Protein AF-A0A252AXH7-F1 (afdb_monomer_lite)

Radius of gyration: 21.57 Å; chains: 1; bounding box: 54×28×66 Å

Organism: NCBI:txid146474

pLDDT: mean 97.83, std 3.84, range [59.62, 98.94]

Sequence (255 aa):
SGTGGLSVNGGTETLSGANTYTGVTTVAQGAGLNLPGSIADDLTTAGTTSITGGSVGGSTSNSGTLTASNAILHDLSNTAGTATLTDTTADTLVNAANATLNVVRGQIAGTTTNNGTFTAQNATLHDLSNTAGTATLTNTTAGALTNADGVTLSLSGGSATSATNAGTMSLSGGNSVSGDVTNTAGQVTLDGATVGGTLAAQGGSFTVGSNAATAGSLSGSADGALDGTLSLSKAADTYSGILSGTGGLSVNGGT

Secondary structure (DSSP, 8-state):
--S--EEE-SSEEE--SEE---SPEEE-TT-EEEESSEESS-EEESSEEEEES-EESS-EEESSEEEEES-B-S-EEE-SEEEEEES-EES-EEE-TTEEEEEES-EEEEEEEESSEEEEES-EEEEEEE-SSEEEEEEEE-SEEEE-TT-EEEEEEEEESEEEESSEEEEETT-EESS-EEESSSEEEEES-EESSEEEE-SSEEEE-TT-EEESEEEESS-EEESSEEEESSB-S-B-S-EESSSEEEE-SB-

Foldseek 3Di:
DEQDEAEFQEEEDEDQEAAEHAHEYEADDHYEYEFCEEHQEEYEYQYAYEHAVYEYNYEYEYAHEAEYAVYEYEEYEDQHYEHAAHVYEYAEYEHAQHYEYEAEQYEYNYEYEDAHHYEYHCYEEAEYHDAHYEYEYEQYEYEEYEHDDQYYYEYAHHEYCEYEDAHEYEDHNQYEHCEEYAYCHYEYEYENYEANYEDHCAYHEYEYDQNEYEHCEYEHAHEYEYQAEYEHAAHAYDYNYHYYYDYYYHYNHYD

InterPro domains:
  IPR013425 Autotransporter-associated beta strand repeat [TIGR02601] (14-31)

Structure (mmCIF, N/CA/C/O backbone):
data_AF-A0A252AXH7-F1
#
_entry.id   AF-A0A252AXH7-F1
#
loop_
_atom_site.group_PDB
_atom_site.id
_atom_site.type_symbol
_atom_site.label_atom_id
_atom_site.label_alt_id
_atom_site.label_comp_id
_atom_site.label_asym_id
_atom_site.label_entity_id
_atom_site.label_seq_id
_atom_site.pdbx_PDB_ins_code
_atom_site.Cartn_x
_atom_site.Cartn_y
_atom_site.Cartn_z
_atom_site.occupancy
_atom_site.B_iso_or_equiv
_atom_site.auth_seq_id
_atom_site.auth_comp_id
_atom_site.auth_asym_id
_atom_site.auth_atom_id
_atom_site.pdbx_PDB_model_num
ATOM 1 N N . SER A 1 1 ? -5.439 -9.273 37.688 1.00 59.62 1 SER A N 1
ATOM 2 C CA . SER A 1 1 ? -6.029 -9.597 36.379 1.00 59.62 1 SER A CA 1
ATOM 3 C C . SER A 1 1 ? -6.888 -10.842 36.521 1.00 59.62 1 SER A C 1
ATOM 5 O O . SER A 1 1 ? -6.641 -11.642 37.418 1.00 59.62 1 SER A O 1
ATOM 7 N N . GLY A 1 2 ? -7.925 -10.975 35.696 1.00 69.81 2 GLY A N 1
ATOM 8 C CA . GLY A 1 2 ? -8.733 -12.190 35.577 1.00 69.81 2 GLY A CA 1
ATOM 9 C C . GLY A 1 2 ? -8.762 -12.635 34.117 1.00 69.81 2 GLY A C 1
ATOM 10 O O . GLY A 1 2 ? -8.539 -11.816 33.228 1.00 69.81 2 GLY A O 1
ATOM 11 N N . THR A 1 3 ? -9.035 -13.915 33.875 1.00 80.44 3 THR A N 1
ATOM 12 C CA . THR A 1 3 ? -9.138 -14.501 32.526 1.00 80.44 3 THR A CA 1
ATOM 13 C C . THR A 1 3 ? -10.468 -14.195 31.828 1.00 80.44 3 THR A C 1
ATOM 15 O O . THR A 1 3 ? -10.689 -14.624 30.700 1.00 80.44 3 THR A O 1
ATOM 18 N N . GLY A 1 4 ? -11.383 -13.489 32.502 1.00 87.06 4 GLY A N 1
ATOM 19 C CA . GLY A 1 4 ? -12.674 -13.094 31.943 1.00 87.06 4 GLY A CA 1
ATOM 20 C C . GLY A 1 4 ? -12.531 -11.988 30.897 1.00 87.06 4 GLY A C 1
ATOM 21 O O . GLY A 1 4 ? -11.736 -11.069 31.078 1.00 87.06 4 GLY A O 1
ATOM 22 N N . GLY A 1 5 ? -13.310 -12.086 29.819 1.00 94.50 5 GLY A N 1
ATOM 23 C CA . GLY A 1 5 ? -13.413 -11.051 28.789 1.00 94.50 5 GLY A CA 1
ATOM 24 C C . GLY A 1 5 ? -14.504 -10.020 29.081 1.00 94.50 5 GLY A C 1
ATOM 25 O O . GLY A 1 5 ? -15.279 -10.158 30.032 1.00 94.50 5 GLY A O 1
ATOM 26 N N . LEU A 1 6 ? -14.586 -9.005 28.223 1.00 97.12 6 LEU A N 1
ATOM 27 C CA . LEU A 1 6 ? -15.631 -7.981 28.237 1.00 97.12 6 LEU A CA 1
ATOM 28 C C . LEU A 1 6 ? -16.502 -8.120 26.985 1.00 97.12 6 LEU A C 1
ATOM 30 O O . LEU A 1 6 ? -15.988 -8.243 25.879 1.00 97.12 6 LEU A O 1
ATOM 34 N N . SER A 1 7 ? -17.823 -8.054 27.146 1.00 98.00 7 SER A N 1
ATOM 35 C CA . SER A 1 7 ? -18.782 -8.074 26.037 1.00 98.00 7 SER A CA 1
ATOM 36 C C . SER A 1 7 ? -19.687 -6.846 26.108 1.00 98.00 7 SER A C 1
ATOM 38 O O . SER A 1 7 ? -20.426 -6.668 27.076 1.00 98.00 7 SER A O 1
ATOM 40 N N . VAL A 1 8 ? -19.630 -6.003 25.075 1.00 98.38 8 VAL A N 1
ATOM 41 C CA . VAL A 1 8 ? -20.489 -4.827 24.905 1.00 98.38 8 VAL A CA 1
ATOM 42 C C . VAL A 1 8 ? -21.581 -5.181 23.899 1.00 98.38 8 VAL A C 1
ATOM 44 O O . VAL A 1 8 ? -21.366 -5.156 22.688 1.00 98.38 8 VAL A O 1
ATOM 47 N N . ASN A 1 9 ? -22.754 -5.556 24.411 1.00 98.06 9 ASN A N 1
ATOM 48 C CA . ASN A 1 9 ? -23.883 -6.025 23.594 1.00 98.06 9 ASN A CA 1
ATOM 49 C C . ASN A 1 9 ? -24.848 -4.907 23.169 1.00 98.06 9 ASN A C 1
ATOM 51 O O . ASN A 1 9 ? -25.732 -5.133 22.349 1.00 98.06 9 ASN A O 1
ATOM 55 N N . GLY A 1 10 ? -24.693 -3.709 23.731 1.00 96.25 10 GLY A N 1
ATOM 56 C CA . GLY A 1 10 ? -25.488 -2.530 23.408 1.00 96.25 10 GLY A CA 1
ATOM 57 C C . GLY A 1 10 ? -24.977 -1.300 24.154 1.00 96.25 10 GLY A C 1
ATOM 58 O O . GLY A 1 10 ? -24.247 -1.426 25.136 1.00 96.25 10 GLY A O 1
ATOM 59 N N . GLY A 1 11 ? -25.362 -0.113 23.683 1.00 98.31 11 GLY A N 1
ATOM 60 C CA . GLY A 1 11 ? -24.825 1.150 24.198 1.00 98.31 11 GLY A CA 1
ATOM 61 C C . GLY A 1 11 ? -23.345 1.341 23.850 1.00 98.31 11 GLY A C 1
ATOM 62 O O . GLY A 1 11 ? -22.825 0.663 22.967 1.00 98.31 11 GLY A O 1
ATOM 63 N N . THR A 1 12 ? -22.680 2.266 24.545 1.00 98.56 12 THR A N 1
ATOM 64 C CA . THR A 1 12 ? -21.253 2.563 24.359 1.00 98.56 12 THR A CA 1
ATOM 65 C C . THR A 1 12 ? -20.511 2.398 25.676 1.00 98.56 12 THR A C 1
ATOM 67 O O . THR A 1 12 ? -20.824 3.089 26.644 1.00 98.56 12 THR A O 1
ATOM 70 N N . GLU A 1 13 ? -19.504 1.531 25.693 1.00 98.69 13 GLU A N 1
ATOM 71 C CA . GLU A 1 13 ? -18.593 1.363 26.827 1.00 98.69 13 GLU A CA 1
ATOM 72 C C . GLU A 1 13 ? -17.390 2.308 26.693 1.00 98.69 13 GLU A C 1
ATOM 74 O O . GLU A 1 13 ? -16.946 2.591 25.577 1.00 98.69 13 GLU A O 1
ATOM 79 N N . THR A 1 14 ? -16.850 2.811 27.809 1.00 98.62 14 THR A N 1
ATOM 80 C CA . THR A 1 14 ? -15.639 3.651 27.795 1.00 98.62 14 THR A CA 1
ATOM 81 C C . THR A 1 14 ? -14.575 3.088 28.722 1.00 98.62 14 THR A C 1
ATOM 83 O O . THR A 1 14 ? -14.717 3.108 29.941 1.00 98.62 14 THR A O 1
ATOM 86 N N . LEU A 1 15 ? -13.452 2.678 28.138 1.00 98.44 15 LEU A N 1
ATOM 87 C CA . LEU A 1 15 ? -12.316 2.112 28.854 1.00 98.44 15 LEU A CA 1
ATOM 88 C C . LEU A 1 15 ? -11.157 3.115 28.894 1.00 98.44 15 LEU A C 1
ATOM 90 O O . LEU A 1 15 ? -10.364 3.204 27.960 1.00 98.44 15 LEU A O 1
ATOM 94 N N . SER A 1 16 ? -11.058 3.888 29.977 1.00 97.88 16 SER A N 1
ATOM 95 C CA . SER A 1 16 ? -10.037 4.940 30.135 1.00 97.88 16 SER A CA 1
ATOM 96 C C . SER A 1 16 ? -8.790 4.522 30.916 1.00 97.88 16 SER A C 1
ATOM 98 O O . SER A 1 16 ? -7.766 5.194 30.831 1.00 97.88 16 SER A O 1
ATOM 100 N N . GLY A 1 17 ? -8.864 3.430 31.678 1.00 98.00 17 GLY A N 1
ATOM 101 C CA . GLY A 1 17 ? -7.734 2.897 32.438 1.00 98.00 17 GLY A CA 1
ATOM 102 C C . GLY A 1 17 ? -6.859 1.926 31.642 1.00 98.00 17 GLY A C 1
ATOM 103 O O . GLY A 1 17 ? -7.132 1.607 30.485 1.00 98.00 17 GLY A O 1
ATOM 104 N N . ALA A 1 18 ? -5.824 1.409 32.306 1.00 97.44 18 ALA A N 1
ATOM 105 C CA . ALA A 1 18 ? -5.058 0.266 31.821 1.00 97.44 18 ALA A CA 1
ATOM 106 C C . ALA A 1 18 ? -5.769 -1.037 32.215 1.00 97.44 18 ALA A C 1
ATOM 108 O O . ALA A 1 18 ? -5.686 -1.485 33.363 1.00 97.44 18 ALA A O 1
ATOM 109 N N . ASN A 1 19 ? -6.500 -1.638 31.281 1.00 96.94 19 ASN A N 1
ATOM 110 C CA . ASN A 1 19 ? -7.272 -2.844 31.545 1.00 96.94 19 ASN A CA 1
ATOM 111 C C . ASN A 1 19 ? -6.407 -4.086 31.313 1.00 96.94 19 ASN A C 1
ATOM 113 O O . ASN A 1 19 ? -5.991 -4.376 30.197 1.00 96.94 19 ASN A O 1
ATOM 117 N N . THR A 1 20 ? -6.144 -4.824 32.391 1.00 95.81 20 THR A N 1
ATOM 118 C CA . THR A 1 20 ? -5.192 -5.953 32.415 1.00 95.81 20 THR A CA 1
ATOM 119 C C . THR A 1 20 ? -5.864 -7.326 32.416 1.00 95.81 20 THR A C 1
ATOM 121 O O . THR A 1 20 ? -5.230 -8.323 32.763 1.00 95.81 20 THR A O 1
ATOM 124 N N . TYR A 1 21 ? -7.163 -7.401 32.117 1.00 95.12 21 TYR A N 1
ATOM 125 C CA . TYR A 1 21 ? -7.815 -8.692 31.901 1.00 95.12 21 TYR A CA 1
ATOM 126 C C . TYR A 1 21 ? -7.291 -9.326 30.609 1.00 95.12 21 TYR A C 1
ATOM 128 O O . TYR A 1 21 ? -6.929 -8.619 29.675 1.00 95.12 21 TYR A O 1
ATOM 136 N N . THR A 1 22 ? -7.233 -10.654 30.583 1.00 94.25 22 THR A N 1
ATOM 137 C CA . THR A 1 22 ? -6.643 -11.435 29.477 1.00 94.25 22 THR A CA 1
ATOM 138 C C . THR A 1 22 ? -7.706 -12.221 28.709 1.00 94.25 22 THR A C 1
ATOM 140 O O . THR A 1 22 ? -7.455 -13.303 28.191 1.00 94.25 22 THR A O 1
ATOM 143 N N . GLY A 1 23 ? -8.957 -11.776 28.793 1.00 96.88 23 GLY A N 1
ATOM 144 C CA . GLY A 1 23 ? -10.040 -12.288 27.967 1.00 96.88 23 GLY A CA 1
ATOM 145 C C . GLY A 1 23 ? -10.344 -11.300 26.847 1.00 96.88 23 GLY A C 1
ATOM 146 O O . GLY A 1 23 ? -10.158 -10.096 27.013 1.00 96.88 23 GLY A O 1
ATOM 147 N N . VAL A 1 24 ? -10.863 -11.809 25.733 1.00 98.06 24 VAL A N 1
ATOM 148 C CA . VAL A 1 24 ? -11.201 -11.003 24.552 1.00 98.06 24 VAL A CA 1
ATOM 149 C C . VAL A 1 24 ? -12.200 -9.894 24.903 1.00 98.06 24 VAL A C 1
ATOM 151 O O . VAL A 1 24 ? -13.187 -10.122 25.612 1.00 98.06 24 VAL A O 1
ATOM 154 N N . THR A 1 25 ? -11.981 -8.702 24.351 1.00 98.62 25 THR A N 1
ATOM 155 C CA . THR A 1 25 ? -12.980 -7.626 24.324 1.00 98.62 25 THR A CA 1
ATOM 156 C C . THR A 1 25 ? -13.837 -7.775 23.075 1.00 98.62 25 THR A C 1
ATOM 158 O O . THR A 1 25 ? -13.319 -7.731 21.964 1.00 98.62 25 THR A O 1
ATOM 161 N N . THR A 1 26 ? -15.148 -7.941 23.229 1.00 98.69 26 THR A N 1
ATOM 162 C CA . THR A 1 26 ? -16.087 -8.088 22.108 1.00 98.69 26 THR A CA 1
ATOM 163 C C . THR A 1 26 ? -17.078 -6.932 22.071 1.00 98.69 26 THR A C 1
ATOM 165 O O . THR A 1 26 ? -17.786 -6.694 23.047 1.00 98.69 26 THR A O 1
ATOM 168 N N . VAL A 1 27 ? -17.180 -6.251 20.930 1.00 98.88 27 VAL A N 1
ATOM 169 C CA . VAL A 1 27 ? -18.166 -5.190 20.672 1.00 98.88 27 VAL A CA 1
ATOM 170 C C . VAL A 1 27 ? -19.140 -5.677 19.605 1.00 98.88 27 VAL A C 1
ATOM 172 O O . VAL A 1 27 ? -18.760 -5.882 18.450 1.00 98.88 27 VAL A O 1
ATOM 175 N N . ALA A 1 28 ? -20.394 -5.895 19.996 1.00 98.69 28 ALA A N 1
ATOM 176 C CA . ALA A 1 28 ? -21.427 -6.401 19.101 1.00 98.69 28 ALA A CA 1
ATOM 177 C C . ALA A 1 28 ? -21.872 -5.348 18.072 1.00 98.69 28 ALA A C 1
ATOM 179 O O . ALA A 1 28 ? -21.653 -4.146 18.236 1.00 98.69 28 ALA A O 1
ATOM 180 N N . GLN A 1 29 ? -22.558 -5.795 17.018 1.00 98.25 29 GLN A N 1
ATOM 181 C CA . GLN A 1 29 ? -23.195 -4.880 16.070 1.00 98.25 29 GLN A CA 1
ATOM 182 C C . GLN A 1 29 ? -24.187 -3.952 16.781 1.00 98.25 29 GLN A C 1
ATOM 184 O O . GLN A 1 29 ? -24.980 -4.392 17.610 1.00 98.25 29 GLN A O 1
ATOM 189 N N . GLY A 1 30 ? -24.139 -2.661 16.447 1.00 97.69 30 GLY A N 1
ATOM 190 C CA . GLY A 1 30 ? -24.957 -1.627 17.088 1.00 97.69 30 GLY A CA 1
ATOM 191 C C . GLY A 1 30 ? -24.468 -1.179 18.472 1.00 97.69 30 GLY A C 1
ATOM 192 O O . GLY A 1 30 ? -25.039 -0.244 19.030 1.00 97.69 30 GLY A O 1
ATOM 193 N N . ALA A 1 31 ? -23.417 -1.800 19.014 1.00 98.81 31 ALA A N 1
ATOM 194 C CA . ALA A 1 31 ? -22.739 -1.347 20.222 1.00 98.81 31 ALA A CA 1
ATOM 195 C C . ALA A 1 31 ? -21.526 -0.462 19.893 1.00 98.81 31 ALA A C 1
ATOM 197 O O . ALA A 1 31 ? -21.065 -0.394 18.749 1.00 98.81 31 ALA A O 1
ATOM 198 N N . GLY A 1 32 ? -21.009 0.215 20.915 1.00 98.81 32 GLY A N 1
ATOM 199 C CA . GLY A 1 32 ? -19.865 1.104 20.816 1.00 98.81 32 GLY A CA 1
ATOM 200 C C . GLY A 1 32 ? -18.788 0.816 21.855 1.00 98.81 32 GLY A C 1
ATOM 201 O O . GLY A 1 32 ? -19.081 0.437 22.988 1.00 98.81 32 GLY A O 1
ATOM 202 N N . LEU A 1 33 ? -17.537 1.069 21.488 1.00 98.88 33 LEU A N 1
ATOM 203 C CA . LEU A 1 33 ? -16.419 1.124 22.424 1.00 98.88 33 LEU A CA 1
ATOM 204 C C . LEU A 1 33 ? -15.619 2.401 22.190 1.00 98.88 33 LEU A C 1
ATOM 206 O O . LEU A 1 33 ? -15.167 2.665 21.079 1.00 98.88 33 LEU A O 1
ATOM 210 N N . ASN A 1 34 ? -15.409 3.167 23.252 1.00 98.81 34 ASN A N 1
ATOM 211 C CA . ASN A 1 34 ? -14.431 4.240 23.296 1.00 98.81 34 ASN A CA 1
ATOM 212 C C . ASN A 1 34 ? -13.243 3.793 24.155 1.00 98.81 34 ASN A C 1
ATOM 214 O O . ASN A 1 34 ? -13.391 3.557 25.355 1.00 98.81 34 ASN A O 1
ATOM 218 N N . LEU A 1 35 ? -12.067 3.678 23.550 1.00 98.75 35 LEU A N 1
ATOM 219 C CA . LEU A 1 35 ? -10.847 3.189 24.186 1.00 98.75 35 LEU A CA 1
ATOM 220 C C . LEU A 1 35 ? -9.757 4.275 24.167 1.00 98.75 35 LEU A C 1
ATOM 222 O O . LEU A 1 35 ? -8.874 4.253 23.309 1.00 98.75 35 LEU A O 1
ATOM 226 N N . PRO A 1 36 ? -9.810 5.254 25.090 1.00 98.44 36 PRO A N 1
ATOM 227 C CA . PRO A 1 36 ? -8.684 6.151 25.333 1.00 98.44 36 PRO A CA 1
ATOM 228 C C . PRO A 1 36 ? -7.600 5.531 26.234 1.00 98.44 36 PRO A C 1
ATOM 230 O O . PRO A 1 36 ? -6.488 6.045 26.284 1.00 98.44 36 PRO A O 1
ATOM 233 N N . GLY A 1 37 ? -7.922 4.457 26.966 1.00 98.56 37 GLY A N 1
ATOM 234 C CA . GLY A 1 37 ? -6.976 3.670 27.760 1.00 98.56 37 GLY A CA 1
ATOM 235 C C . GLY A 1 37 ? -6.396 2.490 26.979 1.00 98.56 37 GLY A C 1
ATOM 236 O O . GLY A 1 37 ? -6.214 2.557 25.767 1.00 98.56 37 GLY A O 1
ATOM 237 N N . SER A 1 38 ? -6.128 1.378 27.661 1.00 98.56 38 SER A N 1
ATOM 238 C CA . SER A 1 38 ? -5.612 0.165 27.016 1.00 98.56 38 SER A CA 1
ATOM 239 C C . SER A 1 38 ? -6.380 -1.089 27.405 1.00 98.56 38 SER A C 1
ATOM 241 O O . SER A 1 38 ? -6.966 -1.158 28.488 1.00 98.56 38 SER A O 1
ATOM 243 N N . ILE A 1 39 ? -6.354 -2.086 26.525 1.00 98.31 39 ILE A N 1
ATOM 244 C CA . ILE A 1 39 ? -6.717 -3.476 26.822 1.00 98.31 39 ILE A CA 1
ATOM 245 C C . ILE A 1 39 ? -5.506 -4.368 26.550 1.00 98.31 39 ILE A C 1
ATOM 247 O O . ILE A 1 39 ? -4.758 -4.132 25.602 1.00 98.31 39 ILE A O 1
ATOM 251 N N . ALA A 1 40 ? -5.278 -5.360 27.408 1.00 97.31 40 ALA A N 1
ATOM 252 C CA . ALA A 1 40 ? -4.084 -6.202 27.332 1.00 97.31 40 ALA A CA 1
ATOM 253 C C . ALA A 1 40 ? -4.156 -7.294 26.253 1.00 97.31 40 ALA A C 1
ATOM 255 O O . ALA A 1 40 ? -3.112 -7.777 25.829 1.00 97.31 40 ALA A O 1
ATOM 256 N N . ASP A 1 41 ? -5.360 -7.672 25.831 1.00 97.75 41 ASP A N 1
ATOM 257 C CA . ASP A 1 41 ? -5.622 -8.835 24.977 1.00 97.75 41 ASP A CA 1
ATOM 258 C C . ASP A 1 41 ? -6.385 -8.432 23.703 1.00 97.75 41 ASP A C 1
ATOM 260 O O . ASP A 1 41 ? -6.498 -7.243 23.387 1.00 97.75 41 ASP A O 1
ATOM 264 N N . ASP A 1 42 ? -6.904 -9.418 22.976 1.00 98.50 42 ASP A N 1
ATOM 265 C CA . ASP A 1 42 ? -7.572 -9.240 21.693 1.00 98.50 42 ASP A CA 1
ATOM 266 C C . ASP A 1 42 ? -8.839 -8.370 21.765 1.00 98.50 42 ASP A C 1
ATOM 268 O O . ASP A 1 42 ? -9.616 -8.375 22.732 1.00 98.50 42 ASP A O 1
ATOM 272 N N . LEU A 1 43 ? -9.097 -7.682 20.654 1.00 98.75 43 LEU A N 1
ATOM 273 C CA . LEU A 1 43 ? -10.309 -6.917 20.394 1.00 98.75 43 LEU A CA 1
ATOM 274 C C . LEU A 1 43 ? -11.034 -7.474 19.176 1.00 98.75 43 LEU A C 1
ATOM 276 O O . LEU A 1 43 ? -10.519 -7.433 18.066 1.00 98.75 43 LEU A O 1
ATOM 280 N N . THR A 1 44 ? -12.279 -7.901 19.347 1.00 98.75 44 THR A N 1
ATOM 281 C CA . THR A 1 44 ? -13.192 -8.184 18.236 1.00 98.75 44 THR A CA 1
ATOM 282 C C . THR A 1 44 ? -14.300 -7.145 18.217 1.00 98.75 44 THR A C 1
ATOM 284 O O . THR A 1 44 ? -15.031 -6.988 19.193 1.00 98.75 44 THR A O 1
ATOM 287 N N . THR A 1 45 ? -14.462 -6.435 17.106 1.00 98.69 45 THR A N 1
ATOM 288 C CA . THR A 1 45 ? -15.508 -5.422 16.967 1.00 98.69 45 THR A CA 1
ATOM 289 C C . THR A 1 45 ? -16.291 -5.583 15.672 1.00 98.69 45 THR A C 1
ATOM 291 O O . THR A 1 45 ? -15.741 -5.647 14.572 1.00 98.69 45 THR A O 1
ATOM 294 N N . ALA A 1 46 ? -17.607 -5.670 15.819 1.00 98.62 46 ALA A N 1
ATOM 295 C CA . ALA A 1 46 ? -18.580 -5.577 14.737 1.00 98.62 46 ALA A CA 1
ATOM 296 C C . ALA A 1 46 ? -19.435 -4.299 14.858 1.00 98.62 46 ALA A C 1
ATOM 298 O O . ALA A 1 46 ? -20.242 -4.001 13.982 1.00 98.62 46 ALA A O 1
ATOM 299 N N . GLY A 1 47 ? -19.277 -3.554 15.956 1.00 98.56 47 GLY A N 1
ATOM 300 C CA . GLY A 1 47 ? -19.937 -2.278 16.209 1.00 98.56 47 GLY A CA 1
ATOM 301 C C . GLY A 1 47 ? -19.087 -1.084 15.776 1.00 98.56 47 GLY A C 1
ATOM 302 O O . GLY A 1 47 ? -18.364 -1.143 14.781 1.00 98.56 47 GLY A O 1
ATOM 303 N N . THR A 1 48 ? -19.178 0.004 16.540 1.00 98.81 48 THR A N 1
ATOM 304 C CA . THR A 1 48 ? -18.368 1.212 16.342 1.00 98.81 48 THR A CA 1
ATOM 305 C C . THR A 1 48 ? -17.314 1.318 17.435 1.00 98.81 48 THR A C 1
ATOM 307 O O . THR A 1 48 ? -17.634 1.589 18.591 1.00 98.81 48 THR A O 1
ATOM 310 N N . THR A 1 49 ? -16.046 1.164 17.079 1.00 98.88 49 THR A N 1
ATOM 311 C CA . THR A 1 49 ? -14.932 1.324 18.014 1.00 98.88 49 THR A CA 1
ATOM 312 C C . THR A 1 49 ? -14.116 2.566 17.680 1.00 98.88 49 THR A C 1
ATOM 314 O O . THR A 1 49 ? -13.661 2.734 16.551 1.00 98.88 49 THR A O 1
ATOM 317 N N . SER A 1 50 ? -13.870 3.404 18.687 1.00 98.88 50 SER A N 1
ATOM 318 C CA . SER A 1 50 ? -12.891 4.489 18.649 1.00 98.88 50 SER A CA 1
ATOM 319 C C . SER A 1 50 ? -11.732 4.168 19.588 1.00 98.88 50 SER A C 1
ATOM 321 O O . SER A 1 50 ? -11.963 3.907 20.766 1.00 98.88 50 SER A O 1
ATOM 323 N N . ILE A 1 51 ? -10.497 4.226 19.096 1.00 98.88 51 ILE A N 1
ATOM 324 C CA . ILE A 1 51 ? -9.273 4.083 19.895 1.00 98.88 51 ILE A CA 1
ATOM 325 C C . ILE A 1 51 ? -8.484 5.379 19.751 1.00 98.88 51 ILE A C 1
ATOM 327 O O . ILE A 1 51 ? -7.908 5.635 18.697 1.00 98.88 51 ILE A O 1
ATOM 331 N N . THR A 1 52 ? -8.481 6.216 20.784 1.00 98.56 52 THR A N 1
ATOM 332 C CA . THR A 1 52 ? -7.932 7.579 20.698 1.00 98.56 52 THR A CA 1
ATOM 333 C C . THR A 1 52 ? -6.833 7.756 21.733 1.00 98.56 52 THR A C 1
ATOM 335 O O . THR A 1 52 ? -7.127 7.957 22.907 1.00 98.56 52 THR A O 1
ATOM 338 N N . GLY A 1 53 ? -5.572 7.646 21.312 1.00 98.31 53 GLY A N 1
ATOM 339 C CA . GLY A 1 53 ? -4.417 7.584 22.220 1.00 98.31 53 GLY A CA 1
ATOM 340 C C . GLY A 1 53 ? -4.255 6.239 22.940 1.00 98.31 53 GLY A C 1
ATOM 341 O O . GLY A 1 53 ? -3.285 6.051 23.671 1.00 98.31 53 GLY A O 1
ATOM 342 N N . GLY A 1 54 ? -5.211 5.325 22.757 1.00 98.62 54 GLY A N 1
ATOM 343 C CA . GLY A 1 54 ? -5.258 4.037 23.435 1.00 98.62 54 GLY A CA 1
ATOM 344 C C . GLY A 1 54 ? -4.458 2.934 22.747 1.00 98.62 54 GLY A C 1
ATOM 345 O O . GLY A 1 54 ? -3.885 3.124 21.670 1.00 98.62 54 GLY A O 1
ATOM 346 N N . SER A 1 55 ? -4.453 1.751 23.360 1.00 98.75 55 SER A N 1
ATOM 347 C CA . SER A 1 55 ? -3.782 0.579 22.794 1.00 98.75 55 SER A CA 1
ATOM 348 C C . SER A 1 55 ? -4.536 -0.736 22.965 1.00 98.75 55 SER A C 1
ATOM 350 O O . SER A 1 55 ? -5.292 -0.932 23.922 1.00 98.75 55 SER A O 1
ATOM 352 N N . VAL A 1 56 ? -4.292 -1.648 22.025 1.00 98.69 56 VAL A N 1
ATOM 353 C CA . VAL A 1 56 ? -4.723 -3.049 22.077 1.00 98.69 56 VAL A CA 1
ATOM 354 C C . VAL A 1 56 ? -3.465 -3.906 22.108 1.00 98.69 56 VAL A C 1
ATOM 356 O O . VAL A 1 56 ? -2.656 -3.837 21.186 1.00 98.69 56 VAL A O 1
ATOM 359 N N . GLY A 1 57 ? -3.272 -4.658 23.193 1.00 97.69 57 GLY A N 1
ATOM 360 C CA . GLY A 1 57 ? -2.097 -5.513 23.368 1.00 97.69 57 GLY A CA 1
ATOM 361 C C . GLY A 1 57 ? -2.120 -6.770 22.498 1.00 97.69 57 GLY A C 1
ATOM 362 O O . GLY A 1 57 ? -1.058 -7.269 22.139 1.00 97.69 57 GLY A O 1
ATOM 363 N N . GLY A 1 58 ? -3.317 -7.256 22.155 1.00 98.19 58 GLY A N 1
ATOM 364 C CA . GLY A 1 58 ? -3.525 -8.369 21.233 1.00 98.19 58 GLY A CA 1
ATOM 365 C C . GLY A 1 58 ? -3.905 -7.937 19.815 1.00 98.19 58 GLY A C 1
ATOM 366 O O . GLY A 1 58 ? -3.787 -6.774 19.418 1.00 98.19 58 GLY A O 1
ATOM 367 N N . SER A 1 59 ? -4.408 -8.898 19.048 1.00 98.50 59 SER A N 1
ATOM 368 C CA . SER A 1 59 ? -4.930 -8.675 17.703 1.00 98.50 59 SER A CA 1
ATOM 369 C C . SER A 1 59 ? -6.258 -7.925 17.736 1.00 98.50 59 SER A C 1
ATOM 371 O O . SER A 1 59 ? -7.117 -8.139 18.592 1.00 98.50 59 SER A O 1
ATOM 373 N N . THR A 1 60 ? -6.469 -7.070 16.741 1.00 98.88 60 THR A N 1
ATOM 374 C CA . THR A 1 60 ? -7.748 -6.407 16.495 1.00 98.88 60 THR A CA 1
ATOM 375 C C . THR A 1 60 ? -8.425 -7.029 15.278 1.00 98.88 60 THR A C 1
ATOM 377 O O . THR A 1 60 ? -7.888 -7.005 14.176 1.00 98.88 60 THR A O 1
ATOM 380 N N . SER A 1 61 ? -9.634 -7.554 15.448 1.00 98.81 61 SER A N 1
ATOM 381 C CA . SER A 1 61 ? -10.499 -8.028 14.368 1.00 98.81 61 SER A CA 1
ATOM 382 C C . SER A 1 61 ? -11.672 -7.068 14.198 1.00 98.81 61 SER A C 1
ATOM 384 O O . SER A 1 61 ? -12.547 -6.988 15.064 1.00 98.81 61 SER A O 1
ATOM 386 N N . ASN A 1 62 ? -11.707 -6.339 13.083 1.00 98.81 62 ASN A N 1
ATOM 387 C CA . ASN A 1 62 ? -12.804 -5.441 12.734 1.00 98.81 62 ASN A CA 1
ATOM 388 C C . ASN A 1 62 ? -13.703 -6.064 11.662 1.00 98.81 62 ASN A C 1
ATOM 390 O O . ASN A 1 62 ? -13.231 -6.576 10.649 1.00 98.81 62 ASN A O 1
ATOM 394 N N . SER A 1 63 ? -15.010 -5.984 11.878 1.00 98.69 63 SER A N 1
ATOM 395 C CA . SER A 1 63 ? -16.052 -6.239 10.874 1.00 98.69 63 SER A CA 1
ATOM 396 C C . SER A 1 63 ? -17.087 -5.107 10.801 1.00 98.69 63 SER A C 1
ATOM 398 O O . SER A 1 63 ? -17.992 -5.155 9.970 1.00 98.69 63 SER A O 1
ATOM 400 N N . GLY A 1 64 ? -16.951 -4.094 11.666 1.00 98.62 64 GLY A N 1
ATOM 401 C CA . GLY A 1 64 ? -17.816 -2.923 11.748 1.00 98.62 64 GLY A CA 1
ATOM 402 C C . GLY A 1 64 ? -17.068 -1.650 11.359 1.00 98.62 64 GLY A C 1
ATOM 403 O O . GLY A 1 64 ? -16.430 -1.582 10.307 1.00 98.62 64 GLY A O 1
ATOM 404 N N . THR A 1 65 ? -17.154 -0.627 12.209 1.00 98.88 65 THR A N 1
ATOM 405 C CA . THR A 1 65 ? -16.413 0.631 12.043 1.00 98.88 65 THR A CA 1
ATOM 406 C C . THR A 1 65 ? -15.343 0.751 13.117 1.00 98.88 65 THR A C 1
ATOM 408 O O . THR A 1 65 ? -15.661 0.850 14.301 1.00 98.88 65 THR A O 1
ATOM 411 N N . LEU A 1 66 ? -14.080 0.812 12.703 1.00 98.88 66 LEU A N 1
ATOM 412 C CA . LEU A 1 66 ? -12.942 1.079 13.574 1.00 98.88 66 LEU A CA 1
ATOM 413 C C . LEU A 1 66 ? -12.296 2.411 13.192 1.00 98.88 66 LEU A C 1
ATOM 415 O O . LEU A 1 66 ? -11.844 2.590 12.063 1.00 98.88 66 LEU A O 1
ATOM 419 N N . THR A 1 67 ? -12.182 3.314 14.158 1.00 98.88 67 THR A N 1
ATOM 420 C CA . THR A 1 67 ? -11.390 4.539 14.036 1.00 98.88 67 THR A CA 1
ATOM 421 C C . THR A 1 67 ? -10.302 4.512 15.094 1.00 98.88 67 THR A C 1
ATOM 423 O O . THR A 1 67 ? -10.594 4.582 16.285 1.00 98.88 67 THR A O 1
ATOM 426 N N . ALA A 1 68 ? -9.046 4.426 14.675 1.00 98.88 68 ALA A N 1
ATOM 427 C CA . ALA A 1 68 ? -7.898 4.532 15.559 1.00 98.88 68 ALA A CA 1
ATOM 428 C C . ALA A 1 68 ? -7.146 5.832 15.259 1.00 98.88 68 ALA A C 1
ATOM 430 O O . ALA A 1 68 ? -6.863 6.141 14.100 1.00 98.88 68 ALA A O 1
ATOM 431 N N . SER A 1 69 ? -6.843 6.603 16.299 1.00 98.88 69 SER A N 1
ATOM 432 C CA . SER A 1 69 ? -6.080 7.840 16.197 1.00 98.88 69 SER A CA 1
ATOM 433 C C . SER A 1 69 ? -5.026 7.912 17.288 1.00 98.88 69 SER A C 1
ATOM 435 O O . SER A 1 69 ? -5.363 7.786 18.465 1.00 98.88 69 SER A O 1
ATOM 437 N N . ASN A 1 70 ? -3.764 8.133 16.908 1.00 98.69 70 ASN A N 1
ATOM 438 C CA . ASN A 1 70 ? -2.625 8.112 17.836 1.00 98.69 70 ASN A CA 1
ATOM 439 C C . ASN A 1 70 ? -2.592 6.825 18.680 1.00 98.69 70 ASN A C 1
ATOM 441 O O . ASN A 1 70 ? -2.252 6.847 19.860 1.00 98.69 70 ASN A O 1
ATOM 445 N N . ALA A 1 71 ? -3.053 5.723 18.093 1.00 98.81 71 ALA A N 1
ATOM 446 C CA . ALA A 1 71 ? -3.227 4.457 18.783 1.00 98.81 71 ALA A CA 1
ATOM 447 C C . ALA A 1 71 ? -2.029 3.536 18.552 1.00 98.81 71 ALA A C 1
ATOM 449 O O . ALA A 1 71 ? -1.296 3.692 17.573 1.00 98.81 71 ALA A O 1
ATOM 450 N N . ILE A 1 72 ? -1.899 2.533 19.416 1.00 98.81 72 ILE A N 1
ATOM 451 C CA . ILE A 1 72 ? -0.984 1.409 19.216 1.00 98.81 72 ILE A CA 1
ATOM 452 C C . ILE A 1 72 ? -1.819 0.141 19.085 1.00 98.81 72 ILE A C 1
ATOM 454 O O . ILE A 1 72 ? -2.488 -0.270 20.034 1.00 98.81 72 ILE A O 1
ATOM 458 N N . LEU A 1 73 ? -1.790 -0.462 17.905 1.00 98.69 73 LEU A N 1
ATOM 459 C CA . LEU A 1 73 ? -2.346 -1.785 17.655 1.00 98.69 73 LEU A CA 1
ATOM 460 C C . LEU A 1 73 ? -1.188 -2.769 17.475 1.00 98.69 73 LEU A C 1
ATOM 462 O O . LEU A 1 73 ? -0.106 -2.366 17.054 1.00 98.69 73 LEU A O 1
ATOM 466 N N . HIS A 1 74 ? -1.421 -4.044 17.772 1.00 97.81 74 HIS A N 1
ATOM 467 C CA . HIS A 1 74 ? -0.580 -5.121 17.255 1.00 97.81 74 HIS A CA 1
ATOM 468 C C . HIS A 1 74 ? -1.010 -5.393 15.804 1.00 97.81 74 HIS A C 1
ATOM 470 O O . HIS A 1 74 ? -0.891 -4.521 14.941 1.00 97.81 74 HIS A O 1
ATOM 476 N N . ASP A 1 75 ? -1.623 -6.542 15.539 1.00 98.69 75 ASP A N 1
ATOM 477 C CA . ASP A 1 75 ? -2.174 -6.870 14.229 1.00 98.69 75 ASP A CA 1
ATOM 478 C C . ASP A 1 75 ? -3.601 -6.344 14.072 1.00 98.69 75 ASP A C 1
ATOM 480 O O . ASP A 1 75 ? -4.403 -6.384 15.009 1.00 98.69 75 ASP A O 1
ATOM 484 N N . LEU A 1 76 ? -3.951 -5.901 12.865 1.00 98.81 76 LEU A N 1
ATOM 485 C CA . LEU A 1 76 ? -5.326 -5.585 12.487 1.00 98.81 76 LEU A CA 1
ATOM 486 C C . LEU A 1 76 ? -5.784 -6.469 11.330 1.00 98.81 76 LEU A C 1
ATOM 488 O O . LEU A 1 76 ? -5.290 -6.362 10.209 1.00 98.81 76 LEU A O 1
ATOM 492 N N . SER A 1 77 ? -6.827 -7.254 11.579 1.00 98.75 77 SER A N 1
ATOM 493 C CA . SER A 1 77 ? -7.609 -7.939 10.556 1.00 98.75 77 SER A CA 1
ATOM 494 C C . SER A 1 77 ? -8.928 -7.202 10.330 1.00 98.75 77 SER A C 1
ATOM 496 O O . SER A 1 77 ? -9.862 -7.278 11.128 1.00 98.75 77 SER A O 1
ATOM 498 N N . ASN A 1 78 ? -9.013 -6.456 9.233 1.00 98.81 78 ASN A N 1
ATOM 499 C CA . ASN A 1 78 ? -10.229 -5.805 8.768 1.00 98.81 78 ASN A CA 1
ATOM 500 C C . ASN A 1 78 ? -11.014 -6.769 7.866 1.00 98.81 78 ASN A C 1
ATOM 502 O O . ASN A 1 78 ? -10.855 -6.803 6.646 1.00 98.81 78 ASN A O 1
ATOM 506 N N . THR A 1 79 ? -11.832 -7.605 8.497 1.00 98.56 79 THR A N 1
ATOM 507 C CA . THR A 1 79 ? -12.581 -8.701 7.861 1.00 98.56 79 THR A CA 1
ATOM 508 C C . THR A 1 79 ? -13.810 -8.231 7.074 1.00 98.56 79 THR A C 1
ATOM 510 O O . THR A 1 79 ? -14.238 -8.903 6.137 1.00 98.56 79 THR A O 1
ATOM 513 N N . ALA A 1 80 ? -14.371 -7.077 7.438 1.00 98.31 80 ALA A N 1
ATOM 514 C CA . ALA A 1 80 ? -15.468 -6.391 6.761 1.00 98.31 80 ALA A CA 1
ATOM 515 C C . ALA A 1 80 ? -15.520 -4.928 7.234 1.00 98.31 80 ALA A C 1
ATOM 517 O O . ALA A 1 80 ? -14.781 -4.533 8.134 1.00 98.31 80 ALA A O 1
ATOM 518 N N . GLY A 1 81 ? -16.422 -4.131 6.661 1.00 98.31 81 GLY A N 1
ATOM 519 C CA . GLY A 1 81 ? -16.661 -2.767 7.126 1.00 98.31 81 GLY A CA 1
ATOM 520 C C . GLY A 1 81 ? -15.485 -1.830 6.843 1.00 98.31 81 GLY A C 1
ATOM 521 O O . GLY A 1 81 ? -14.810 -1.964 5.820 1.00 98.31 81 GLY A O 1
ATOM 522 N N . THR A 1 82 ? -15.268 -0.859 7.730 1.00 98.88 82 THR A N 1
ATOM 523 C CA . THR A 1 82 ? -14.270 0.200 7.535 1.00 98.88 82 THR A CA 1
ATOM 524 C C . THR A 1 82 ? -13.351 0.318 8.740 1.00 98.88 82 THR A C 1
ATOM 526 O O . THR A 1 82 ? -13.822 0.512 9.859 1.00 98.88 82 THR A O 1
ATOM 529 N N . ALA A 1 83 ? -12.043 0.300 8.498 1.00 98.94 83 ALA A N 1
ATOM 530 C CA . ALA A 1 83 ? -11.029 0.671 9.472 1.00 98.94 83 ALA A CA 1
ATOM 531 C C . ALA A 1 83 ? -10.273 1.917 8.994 1.00 98.94 83 ALA A C 1
ATOM 533 O O . ALA A 1 83 ? -9.810 1.981 7.856 1.00 98.94 83 ALA A O 1
ATOM 534 N N . THR A 1 84 ? -10.146 2.919 9.859 1.00 98.94 84 THR A N 1
ATOM 535 C CA . THR A 1 84 ? -9.364 4.133 9.606 1.00 98.94 84 THR A CA 1
ATOM 536 C C . THR A 1 84 ? -8.319 4.298 10.698 1.00 98.94 84 THR A C 1
ATOM 538 O O . THR A 1 84 ? -8.657 4.398 11.874 1.00 98.94 84 THR A O 1
ATOM 541 N N . LEU A 1 85 ? -7.054 4.333 10.295 1.00 98.94 85 LEU A N 1
ATOM 542 C CA . LEU A 1 85 ? -5.873 4.430 11.142 1.00 98.94 85 LEU A CA 1
ATOM 543 C C . LEU A 1 85 ? -5.211 5.785 10.884 1.00 98.94 85 LEU A C 1
ATOM 545 O O . LEU A 1 85 ? -4.754 6.043 9.773 1.00 98.94 85 LEU A O 1
ATOM 549 N N . THR A 1 86 ? -5.180 6.670 11.876 1.00 98.94 86 THR A N 1
ATOM 550 C CA . THR A 1 86 ? -4.597 8.016 11.752 1.00 98.94 86 THR A CA 1
ATOM 551 C C . THR A 1 86 ? -3.509 8.217 12.792 1.00 98.94 86 THR A C 1
ATOM 553 O O . THR A 1 86 ? -3.792 8.167 13.983 1.00 98.94 86 THR A O 1
ATOM 556 N N . ASP A 1 87 ? -2.268 8.453 12.366 1.00 98.81 87 ASP A N 1
ATOM 557 C CA . ASP A 1 87 ? -1.115 8.537 13.281 1.00 98.81 87 ASP A CA 1
ATOM 558 C C . ASP A 1 87 ? -0.989 7.280 14.177 1.00 98.81 87 ASP A C 1
ATOM 560 O O . ASP A 1 87 ? -0.523 7.337 15.312 1.00 98.81 87 ASP A O 1
ATOM 564 N N . THR A 1 88 ? -1.468 6.133 13.686 1.00 98.88 88 THR A N 1
ATOM 565 C CA . THR A 1 88 ? -1.502 4.861 14.418 1.00 98.88 88 THR A CA 1
ATOM 566 C C . THR A 1 88 ? -0.309 3.997 14.036 1.00 98.88 88 THR A C 1
ATOM 568 O O . THR A 1 88 ? 0.047 3.906 12.857 1.00 98.88 88 THR A O 1
ATOM 571 N N . THR A 1 89 ? 0.277 3.329 15.027 1.00 98.81 89 THR A N 1
ATOM 572 C CA . THR A 1 89 ? 1.235 2.244 14.801 1.00 98.81 89 THR A CA 1
ATOM 573 C C . THR A 1 89 ? 0.505 0.906 14.799 1.00 98.81 89 THR A C 1
ATOM 575 O O . THR A 1 89 ? -0.348 0.679 15.660 1.00 98.81 89 THR A O 1
ATOM 578 N N . ALA A 1 90 ? 0.846 0.030 13.860 1.00 98.75 90 ALA A N 1
ATOM 579 C CA . ALA A 1 90 ? 0.409 -1.363 13.864 1.00 98.75 90 ALA A CA 1
ATOM 580 C C . ALA A 1 90 ? 1.533 -2.275 13.364 1.00 98.75 90 ALA A C 1
ATOM 582 O O . ALA A 1 90 ? 2.431 -1.819 12.650 1.00 98.75 90 ALA A O 1
ATOM 583 N N . ASP A 1 91 ? 1.462 -3.554 13.708 1.00 98.56 91 ASP A N 1
ATOM 584 C CA . ASP A 1 91 ? 2.407 -4.557 13.231 1.00 98.56 91 ASP A CA 1
ATOM 585 C C . ASP A 1 91 ? 2.002 -5.013 11.833 1.00 98.56 91 ASP A C 1
ATOM 587 O O . ASP A 1 91 ? 2.548 -4.511 10.851 1.00 98.56 91 ASP A O 1
ATOM 591 N N . THR A 1 92 ? 1.008 -5.891 11.698 1.00 98.81 92 THR A N 1
ATOM 592 C CA . THR A 1 92 ? 0.484 -6.288 10.382 1.00 98.81 92 THR A CA 1
ATOM 593 C C . THR A 1 92 ? -0.925 -5.770 10.134 1.00 98.81 92 THR A C 1
ATOM 595 O O . THR A 1 92 ? -1.715 -5.550 11.054 1.00 98.81 92 THR A O 1
ATOM 598 N N . LEU A 1 93 ? -1.255 -5.579 8.856 1.00 98.88 93 LEU A N 1
ATOM 599 C CA . LEU A 1 93 ? -2.594 -5.199 8.416 1.00 98.88 93 LEU A CA 1
ATOM 600 C C . LEU A 1 93 ? -3.105 -6.215 7.396 1.00 98.88 93 LEU A C 1
ATOM 602 O O . LEU A 1 93 ? -2.425 -6.507 6.415 1.00 98.88 93 LEU A O 1
ATOM 606 N N . VAL A 1 94 ? -4.330 -6.697 7.572 1.00 98.88 94 VAL A N 1
ATOM 607 C CA . VAL A 1 94 ? -5.040 -7.533 6.597 1.00 98.88 94 VAL A CA 1
ATOM 608 C C . VAL A 1 94 ? -6.382 -6.885 6.286 1.00 98.88 94 VAL A C 1
ATOM 610 O O . VAL A 1 94 ? -7.160 -6.612 7.195 1.00 98.88 94 VAL A O 1
ATOM 613 N N . ASN A 1 95 ? -6.673 -6.642 5.010 1.00 98.88 95 ASN A N 1
ATOM 614 C CA . ASN A 1 95 ? -7.933 -6.056 4.556 1.00 98.88 95 ASN A CA 1
ATOM 615 C C . ASN A 1 95 ? -8.666 -7.006 3.606 1.00 98.88 95 ASN A C 1
ATOM 617 O O . ASN A 1 95 ? -8.192 -7.261 2.502 1.00 98.88 95 ASN A O 1
ATOM 621 N N . ALA A 1 96 ? -9.821 -7.525 4.020 1.00 98.75 96 ALA A N 1
ATOM 622 C CA . ALA A 1 96 ? -10.593 -8.495 3.246 1.00 98.75 96 ALA A CA 1
ATOM 623 C C . ALA A 1 96 ? -11.308 -7.875 2.028 1.00 98.75 96 ALA A C 1
ATOM 625 O O . ALA A 1 96 ? -11.478 -6.663 1.936 1.00 98.75 96 ALA A O 1
ATOM 626 N N . ALA A 1 97 ? -11.793 -8.722 1.111 1.00 97.19 97 ALA A N 1
ATOM 627 C CA . ALA A 1 97 ? -12.313 -8.325 -0.207 1.00 97.19 97 ALA A CA 1
ATOM 628 C C . ALA A 1 97 ? -13.443 -7.279 -0.216 1.00 97.19 97 ALA A C 1
ATOM 630 O O . ALA A 1 97 ? -13.562 -6.509 -1.163 1.00 97.19 97 ALA A O 1
ATOM 631 N N . ASN A 1 98 ? -14.246 -7.220 0.846 1.00 93.38 98 ASN A N 1
ATOM 632 C CA . ASN A 1 98 ? -15.373 -6.288 0.969 1.00 93.38 98 ASN A CA 1
ATOM 633 C C . ASN A 1 98 ? -15.150 -5.240 2.068 1.00 93.38 98 ASN A C 1
ATOM 635 O O . ASN A 1 9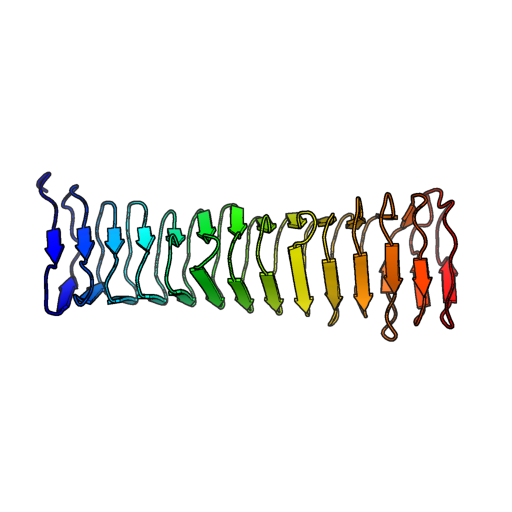8 ? -16.107 -4.665 2.585 1.00 93.38 98 ASN A O 1
ATOM 639 N N . ALA A 1 99 ? -13.897 -5.042 2.469 1.00 98.75 99 ALA A N 1
ATOM 640 C CA . ALA A 1 99 ? -13.523 -4.154 3.549 1.00 98.75 99 ALA A CA 1
ATOM 641 C C . ALA A 1 99 ? -12.752 -2.937 3.014 1.00 98.75 99 ALA A C 1
ATOM 643 O O . ALA A 1 99 ? -12.040 -3.005 2.003 1.00 98.75 99 ALA A O 1
ATOM 644 N N . THR A 1 100 ? -12.924 -1.805 3.692 1.00 98.88 100 THR A N 1
ATOM 645 C CA . THR A 1 100 ? -12.197 -0.561 3.422 1.00 98.88 100 THR A CA 1
ATOM 646 C C . THR A 1 100 ? -11.189 -0.320 4.534 1.00 98.88 100 THR A C 1
ATOM 648 O O . THR A 1 100 ? -11.572 -0.225 5.700 1.00 98.88 100 THR A O 1
ATOM 651 N N . LEU A 1 101 ? -9.915 -0.176 4.185 1.00 98.94 101 LEU A N 1
ATOM 652 C CA . LEU A 1 101 ? -8.850 0.158 5.123 1.00 98.94 101 LEU A CA 1
ATOM 653 C C . LEU A 1 101 ? -8.167 1.453 4.690 1.00 98.94 101 LEU A C 1
ATOM 655 O O . LEU A 1 101 ? -7.653 1.551 3.579 1.00 98.94 101 LEU A O 1
ATOM 659 N N . ASN A 1 102 ? -8.140 2.437 5.583 1.00 98.94 102 ASN A N 1
ATOM 660 C CA . ASN A 1 102 ? -7.508 3.729 5.347 1.00 98.94 102 ASN A CA 1
ATOM 661 C C . ASN A 1 102 ? -6.392 3.951 6.365 1.00 98.94 102 ASN A C 1
ATOM 663 O O . ASN A 1 102 ? -6.631 3.863 7.569 1.00 98.94 102 ASN A O 1
ATOM 667 N N . VAL A 1 103 ? -5.197 4.292 5.895 1.00 98.94 103 VAL A N 1
ATOM 668 C CA . VAL A 1 103 ? -4.043 4.634 6.731 1.00 98.94 103 VAL A CA 1
ATOM 669 C C . VAL A 1 103 ? -3.594 6.049 6.401 1.00 98.94 103 VAL A C 1
ATOM 671 O O . VAL A 1 103 ? -3.258 6.363 5.264 1.00 98.94 103 VAL A O 1
ATOM 674 N N . VAL A 1 104 ? -3.557 6.920 7.401 1.00 98.88 104 VAL A N 1
ATOM 675 C CA . VAL A 1 104 ? -3.125 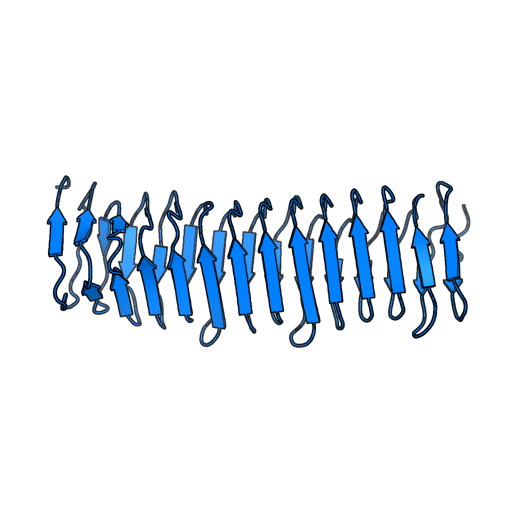8.312 7.261 1.00 98.88 104 VAL A CA 1
ATOM 676 C C . VAL A 1 104 ? -2.023 8.572 8.272 1.00 98.88 104 VAL A C 1
ATOM 678 O O . VAL A 1 104 ? -2.268 8.505 9.473 1.00 98.88 104 VAL A O 1
ATOM 681 N N . ARG A 1 105 ? -0.803 8.855 7.803 1.00 98.81 105 ARG A N 1
ATOM 682 C CA . ARG A 1 105 ? 0.381 9.056 8.665 1.00 98.81 105 ARG A CA 1
ATOM 683 C C . ARG A 1 105 ? 0.667 7.896 9.632 1.00 98.81 105 ARG A C 1
ATOM 685 O O . ARG A 1 105 ? 1.333 8.075 10.646 1.00 98.81 105 ARG A O 1
ATOM 692 N N . GLY A 1 106 ? 0.146 6.706 9.333 1.00 98.38 106 GLY A N 1
ATOM 693 C CA . GLY A 1 106 ? 0.397 5.506 10.125 1.00 98.38 106 GLY A CA 1
ATOM 694 C C . GLY A 1 106 ? 1.784 4.925 9.860 1.00 98.38 106 GLY A C 1
ATOM 695 O O . GLY A 1 106 ? 2.366 5.152 8.798 1.00 98.38 106 GLY A O 1
ATOM 696 N N . GLN A 1 107 ? 2.287 4.162 10.827 1.00 98.75 107 GLN A N 1
ATOM 697 C CA . GLN A 1 107 ? 3.544 3.420 10.725 1.00 98.75 107 GLN A CA 1
ATOM 698 C C . GLN A 1 107 ? 3.251 1.934 10.896 1.00 98.75 107 GLN A C 1
ATOM 700 O O . GLN A 1 107 ? 2.833 1.511 11.974 1.00 98.75 107 GLN A O 1
ATOM 705 N N . ILE A 1 108 ? 3.440 1.164 9.830 1.00 98.75 108 ILE A N 1
ATOM 706 C CA . ILE A 1 108 ? 3.108 -0.259 9.788 1.00 98.75 108 ILE A CA 1
ATOM 707 C C . ILE A 1 108 ? 4.402 -1.056 9.694 1.00 98.75 108 ILE A C 1
ATOM 709 O O . ILE A 1 108 ? 5.114 -0.958 8.693 1.00 98.75 108 ILE A O 1
ATOM 713 N N . ALA A 1 109 ? 4.728 -1.789 10.756 1.00 98.56 109 ALA A N 1
ATOM 714 C CA . ALA A 1 109 ? 6.027 -2.444 10.906 1.00 98.56 109 ALA A CA 1
ATOM 715 C C . ALA A 1 109 ? 6.163 -3.728 10.073 1.00 98.56 109 ALA A C 1
ATOM 717 O O . ALA A 1 109 ? 7.272 -4.114 9.713 1.00 98.56 109 ALA A O 1
ATOM 718 N N . GLY A 1 110 ? 5.045 -4.378 9.765 1.00 98.62 110 GLY A N 1
ATOM 719 C CA . GLY A 1 110 ? 4.958 -5.601 8.983 1.00 98.62 110 GLY A CA 1
ATOM 720 C C . GLY A 1 110 ? 4.178 -5.425 7.683 1.00 98.62 110 GLY A C 1
ATOM 721 O O . GLY A 1 110 ? 3.844 -4.322 7.240 1.00 98.62 110 GLY A O 1
ATOM 722 N N . THR A 1 111 ? 3.906 -6.548 7.026 1.00 98.69 111 THR A N 1
ATOM 723 C CA . THR A 1 111 ? 3.241 -6.550 5.724 1.00 98.69 111 THR A CA 1
ATOM 724 C C . THR A 1 111 ? 1.789 -6.094 5.842 1.00 98.69 111 THR A C 1
ATOM 726 O O . THR A 1 111 ? 1.020 -6.574 6.677 1.00 98.69 111 THR A O 1
ATOM 729 N N . THR A 1 112 ? 1.393 -5.206 4.935 1.00 98.94 112 THR A N 1
ATOM 730 C CA . THR A 1 112 ? -0.008 -4.903 4.651 1.00 98.94 112 THR A CA 1
ATOM 731 C C . THR A 1 112 ? -0.487 -5.829 3.538 1.00 98.94 112 THR A C 1
ATOM 733 O O . THR A 1 112 ? 0.042 -5.790 2.430 1.00 98.94 112 THR A O 1
ATOM 736 N N . THR A 1 113 ? -1.489 -6.661 3.804 1.00 98.88 113 THR A N 1
ATOM 737 C CA . THR A 1 113 ? -2.156 -7.489 2.791 1.00 98.88 113 THR A CA 1
ATOM 738 C C . THR A 1 113 ? -3.508 -6.883 2.457 1.00 98.88 113 THR A C 1
ATOM 740 O O . THR A 1 113 ? -4.366 -6.751 3.330 1.00 98.88 113 THR A O 1
ATOM 743 N N . ASN A 1 114 ? -3.715 -6.532 1.191 1.00 98.88 114 ASN A N 1
ATOM 744 C CA . ASN A 1 114 ? -4.989 -6.023 0.708 1.00 98.88 114 ASN A CA 1
ATOM 745 C C . ASN A 1 114 ? -5.663 -7.006 -0.252 1.00 98.88 114 ASN A C 1
ATOM 747 O O . ASN A 1 114 ? -5.064 -7.459 -1.228 1.00 98.88 114 ASN A O 1
ATOM 751 N N . ASN A 1 115 ? -6.936 -7.273 0.018 1.00 98.69 115 ASN A N 1
ATOM 752 C CA . ASN A 1 115 ? -7.872 -7.936 -0.880 1.00 98.69 115 ASN A CA 1
ATOM 753 C C . ASN A 1 115 ? -9.077 -7.048 -1.225 1.00 98.69 115 ASN A C 1
ATOM 755 O O . ASN A 1 115 ? -9.810 -7.384 -2.154 1.00 98.69 115 ASN A O 1
ATOM 759 N N . GLY A 1 116 ? -9.316 -5.973 -0.464 1.00 98.62 116 GLY A N 1
ATOM 760 C CA . GLY A 1 116 ? -10.447 -5.056 -0.614 1.00 98.62 116 GLY A CA 1
ATOM 761 C C . GLY A 1 116 ? -10.033 -3.693 -1.159 1.00 98.62 116 GLY A C 1
ATOM 762 O O . GLY A 1 116 ? -9.253 -3.600 -2.104 1.00 98.62 116 GLY A O 1
ATOM 763 N N . THR A 1 117 ? -10.560 -2.621 -0.564 1.00 98.88 117 THR A N 1
ATOM 764 C CA . THR A 1 117 ? -10.141 -1.245 -0.880 1.00 98.88 117 THR A CA 1
ATOM 765 C C . THR A 1 117 ? -9.168 -0.743 0.179 1.00 98.88 117 THR A C 1
ATOM 767 O O . THR A 1 117 ? -9.547 -0.587 1.340 1.00 98.88 117 THR A O 1
ATOM 770 N N . PHE A 1 118 ? -7.930 -0.462 -0.216 1.00 98.94 118 PHE A N 1
ATOM 771 C CA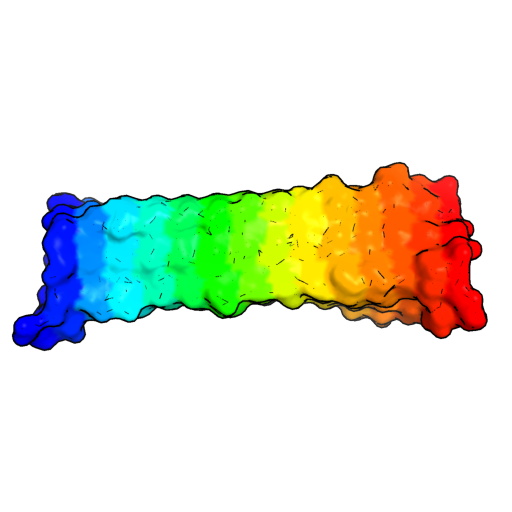 . PHE A 1 118 ? -6.896 0.075 0.663 1.00 98.94 118 PHE A CA 1
ATOM 772 C C . PHE A 1 118 ? -6.442 1.464 0.212 1.00 98.94 118 PHE A C 1
ATOM 774 O O . PHE A 1 118 ? -6.113 1.674 -0.957 1.00 98.94 118 PHE A O 1
ATOM 781 N N . THR A 1 119 ? -6.376 2.410 1.148 1.00 98.94 119 THR A N 1
ATOM 782 C CA . THR A 1 119 ? -5.743 3.711 0.917 1.00 98.94 119 THR A CA 1
ATOM 783 C C . THR A 1 119 ? -4.673 4.002 1.961 1.00 98.94 119 THR A C 1
ATOM 785 O O . THR A 1 119 ? -4.869 3.762 3.152 1.00 98.94 119 THR A O 1
ATOM 788 N N . ALA A 1 120 ? -3.545 4.551 1.516 1.00 98.94 120 ALA A N 1
ATOM 789 C CA . ALA A 1 120 ? -2.480 5.043 2.379 1.00 98.94 120 ALA A CA 1
ATOM 790 C C . ALA A 1 120 ? -2.095 6.472 1.985 1.00 98.94 120 ALA A C 1
ATOM 792 O O . ALA A 1 120 ? -1.921 6.777 0.805 1.00 98.94 120 ALA A O 1
ATOM 793 N N . GLN A 1 121 ? -1.974 7.362 2.968 1.00 98.88 121 GLN A N 1
ATOM 794 C CA . GLN A 1 121 ? -1.632 8.767 2.756 1.00 98.88 121 GLN A CA 1
ATOM 795 C C . GLN A 1 121 ? -0.572 9.223 3.750 1.00 98.88 121 GLN A C 1
ATOM 797 O O . GLN A 1 121 ? -0.809 9.205 4.959 1.00 98.88 121 GLN A O 1
ATOM 802 N N . ASN A 1 122 ? 0.573 9.689 3.245 1.00 98.75 122 ASN A N 1
ATOM 803 C CA . ASN A 1 122 ? 1.710 10.126 4.067 1.00 98.75 122 ASN A CA 1
ATOM 804 C C . ASN A 1 122 ? 2.140 9.070 5.101 1.00 98.75 122 ASN A C 1
ATOM 806 O O . ASN A 1 122 ? 2.573 9.421 6.196 1.00 98.75 122 ASN A O 1
ATOM 810 N N . ALA A 1 123 ? 1.925 7.791 4.796 1.00 98.81 123 ALA A N 1
ATOM 811 C CA . ALA A 1 123 ? 2.177 6.685 5.706 1.00 98.81 123 ALA A CA 1
ATOM 812 C C . ALA A 1 123 ? 3.562 6.075 5.464 1.00 98.81 123 ALA A C 1
ATOM 814 O O . ALA A 1 123 ? 4.183 6.296 4.420 1.00 98.81 123 ALA A O 1
ATOM 815 N N . THR A 1 124 ? 3.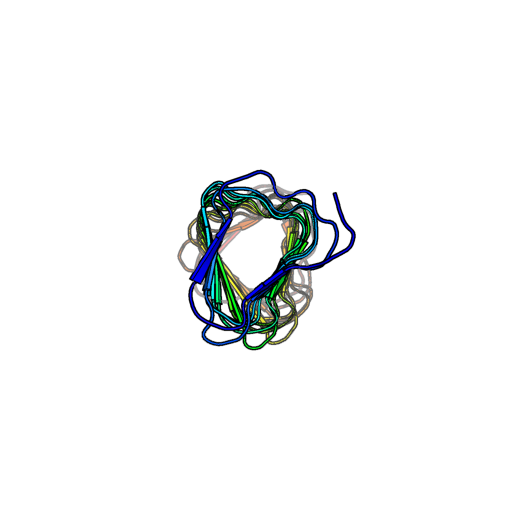998 5.258 6.415 1.00 98.88 124 THR A N 1
ATOM 816 C CA . THR A 1 124 ? 5.134 4.354 6.254 1.00 98.88 124 THR A CA 1
ATOM 817 C C . THR A 1 124 ? 4.617 2.929 6.362 1.00 98.88 124 THR A C 1
ATOM 819 O O . THR A 1 124 ? 4.094 2.537 7.405 1.00 98.88 124 THR A O 1
ATOM 822 N N . LEU A 1 125 ? 4.751 2.160 5.289 1.00 98.88 125 LEU A N 1
ATOM 823 C CA . LEU A 1 125 ? 4.425 0.740 5.243 1.00 98.88 125 LEU A CA 1
ATOM 824 C C . LEU A 1 125 ? 5.726 -0.054 5.145 1.00 98.88 125 LEU A C 1
ATOM 826 O O . LEU A 1 125 ? 6.615 0.342 4.392 1.00 98.88 125 LEU A O 1
ATOM 830 N N . HIS A 1 126 ? 5.840 -1.178 5.852 1.00 98.75 126 HIS A N 1
ATOM 831 C CA . HIS A 1 126 ? 6.958 -2.086 5.617 1.00 98.75 126 HIS A CA 1
ATOM 832 C C . HIS A 1 126 ? 6.853 -2.698 4.224 1.00 98.75 126 HIS A C 1
ATOM 834 O O . HIS A 1 126 ? 7.645 -2.351 3.374 1.00 98.75 126 HIS A O 1
ATOM 840 N N . ASP A 1 127 ? 5.842 -3.517 3.944 1.00 98.88 127 ASP A N 1
ATOM 841 C CA . ASP A 1 127 ? 5.567 -4.022 2.592 1.00 98.88 127 ASP A CA 1
ATOM 842 C C . ASP A 1 127 ? 4.072 -3.929 2.290 1.00 98.88 127 ASP A C 1
ATOM 844 O O . ASP A 1 127 ? 3.243 -3.900 3.206 1.00 98.88 127 ASP A O 1
ATOM 848 N N . LEU A 1 128 ? 3.720 -3.954 1.005 1.00 98.88 128 LEU A N 1
ATOM 849 C CA . LEU A 1 128 ? 2.339 -4.086 0.550 1.00 98.88 128 LEU A CA 1
ATOM 850 C C . LEU A 1 128 ? 2.195 -5.257 -0.422 1.00 98.88 128 LEU A C 1
ATOM 852 O O . LEU A 1 128 ? 2.805 -5.282 -1.490 1.00 98.88 128 LEU A O 1
ATOM 856 N N . SER A 1 129 ? 1.299 -6.177 -0.080 1.00 98.81 129 SER A N 1
ATOM 857 C CA . SER A 1 129 ? 0.822 -7.242 -0.954 1.00 98.81 129 SER A CA 1
ATOM 858 C C . SER A 1 129 ? -0.629 -6.975 -1.343 1.00 98.81 129 SER A C 1
ATOM 860 O O . SER A 1 129 ? -1.556 -7.181 -0.558 1.00 98.81 129 SER A O 1
ATOM 862 N N . ASN A 1 130 ? -0.835 -6.474 -2.558 1.00 98.75 130 ASN A N 1
ATOM 863 C CA . ASN A 1 130 ? -2.148 -6.207 -3.124 1.00 98.75 130 ASN A CA 1
ATOM 864 C C . ASN A 1 130 ? -2.599 -7.419 -3.946 1.00 98.75 130 ASN A C 1
ATOM 866 O O . ASN A 1 130 ? -2.231 -7.583 -5.109 1.00 98.75 130 ASN A O 1
ATOM 870 N N . THR A 1 131 ? -3.345 -8.312 -3.301 1.00 98.56 131 THR A N 1
ATOM 871 C CA . THR A 1 131 ? -3.698 -9.632 -3.845 1.00 98.56 131 THR A CA 1
ATOM 872 C C . THR A 1 131 ? -5.092 -9.676 -4.466 1.00 98.56 131 THR A C 1
ATOM 874 O O . THR A 1 131 ? -5.369 -10.565 -5.266 1.00 98.56 131 THR A O 1
ATOM 877 N N . ALA A 1 132 ? -5.960 -8.719 -4.127 1.00 98.25 132 ALA A N 1
ATOM 878 C CA . ALA A 1 132 ? -7.234 -8.457 -4.792 1.00 98.25 132 ALA A CA 1
ATOM 879 C C . ALA A 1 132 ? -7.681 -7.006 -4.533 1.00 98.25 132 ALA A C 1
ATOM 881 O O . ALA A 1 132 ? -7.094 -6.305 -3.708 1.00 98.25 132 ALA A O 1
ATOM 882 N N . GLY A 1 133 ? -8.728 -6.564 -5.230 1.00 97.56 133 GLY A N 1
ATOM 883 C CA . GLY A 1 133 ? -9.323 -5.245 -5.027 1.00 97.56 133 GLY A CA 1
ATOM 884 C C . GLY A 1 133 ? -8.459 -4.097 -5.555 1.00 97.56 133 GLY A C 1
ATOM 885 O O . GLY A 1 133 ? -7.915 -4.169 -6.659 1.00 97.56 133 GLY A O 1
ATOM 886 N N . THR A 1 134 ? -8.390 -3.001 -4.802 1.00 98.62 134 THR A N 1
ATOM 887 C CA . THR A 1 134 ? -7.654 -1.793 -5.191 1.00 98.62 134 THR A CA 1
ATOM 888 C C . THR A 1 134 ? -6.819 -1.258 -4.037 1.00 98.62 134 THR A C 1
ATOM 890 O O . THR A 1 134 ? -7.269 -1.208 -2.892 1.00 98.62 134 THR A O 1
ATOM 893 N N . ALA A 1 135 ? -5.605 -0.810 -4.349 1.00 98.88 135 ALA A N 1
ATOM 894 C CA . ALA A 1 135 ? -4.741 -0.102 -3.415 1.00 98.88 135 ALA A CA 1
ATOM 895 C C . ALA A 1 135 ? -4.330 1.253 -4.002 1.00 98.88 135 ALA A C 1
ATOM 897 O O . ALA A 1 135 ? -3.922 1.337 -5.159 1.00 98.88 135 ALA A O 1
ATOM 898 N N . THR A 1 136 ? -4.446 2.320 -3.210 1.00 98.94 136 THR A N 1
ATOM 899 C CA . THR A 1 136 ? -4.009 3.675 -3.584 1.00 98.94 136 THR A CA 1
ATOM 900 C C . THR A 1 136 ? -3.077 4.251 -2.527 1.00 98.94 136 THR A C 1
ATOM 902 O O . THR A 1 136 ? -3.447 4.352 -1.359 1.00 98.94 136 THR A O 1
ATOM 905 N N . LEU A 1 137 ? -1.871 4.639 -2.930 1.00 98.88 137 LEU A N 1
ATOM 906 C CA . LEU A 1 137 ? -0.836 5.177 -2.055 1.00 98.88 137 LEU 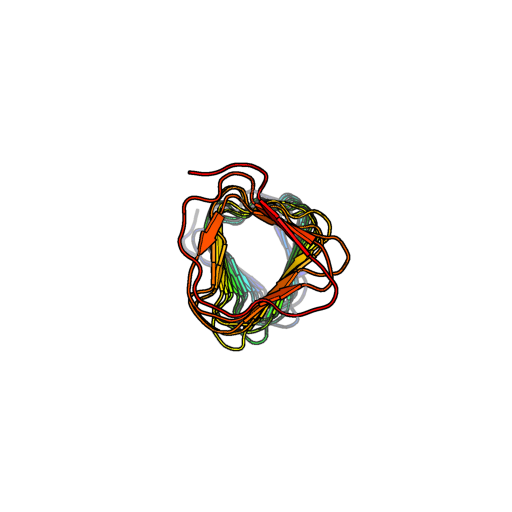A CA 1
ATOM 907 C C . LEU A 1 137 ? -0.500 6.597 -2.506 1.00 98.88 137 LEU A C 1
ATOM 909 O O . LEU A 1 137 ? -0.078 6.817 -3.641 1.00 98.88 137 LEU A O 1
ATOM 913 N N . THR A 1 138 ? -0.639 7.560 -1.605 1.00 98.81 138 THR A N 1
ATOM 914 C CA . THR A 1 138 ? -0.316 8.964 -1.870 1.00 98.81 138 THR A CA 1
ATOM 915 C C . THR A 1 138 ? 0.763 9.415 -0.905 1.00 98.81 138 THR A C 1
ATOM 917 O O . THR A 1 138 ? 0.577 9.324 0.312 1.00 98.81 138 THR A O 1
ATOM 920 N N . ASN A 1 139 ? 1.893 9.896 -1.430 1.00 98.69 139 ASN A N 1
ATOM 921 C CA . ASN A 1 139 ? 3.043 10.344 -0.632 1.00 98.69 139 ASN A CA 1
ATOM 922 C C . ASN A 1 139 ? 3.464 9.330 0.448 1.00 98.69 139 ASN A C 1
ATOM 924 O O . ASN A 1 139 ? 3.834 9.705 1.557 1.00 98.69 139 ASN A O 1
ATOM 928 N N . THR A 1 140 ? 3.320 8.040 0.162 1.00 98.81 140 THR A N 1
ATOM 929 C CA . THR A 1 140 ? 3.569 6.962 1.124 1.00 98.81 140 THR A CA 1
ATOM 930 C C . THR A 1 140 ? 4.937 6.357 0.849 1.00 98.81 140 THR A C 1
ATOM 932 O O . THR A 1 140 ? 5.308 6.171 -0.308 1.00 98.81 140 THR A O 1
ATOM 935 N N . THR A 1 141 ? 5.676 6.061 1.913 1.00 98.81 141 THR A N 1
ATOM 936 C CA . THR A 1 141 ? 6.911 5.278 1.843 1.00 98.81 141 THR A CA 1
ATOM 937 C C . THR A 1 141 ? 6.557 3.819 2.076 1.00 98.81 141 THR A C 1
ATOM 939 O O . THR A 1 141 ? 5.944 3.494 3.092 1.00 98.81 141 THR A O 1
ATOM 942 N N . ALA A 1 142 ? 6.940 2.946 1.157 1.00 98.75 142 ALA A N 1
ATOM 943 C CA . ALA A 1 142 ? 6.784 1.507 1.281 1.00 98.75 142 ALA A CA 1
ATOM 944 C C . ALA A 1 142 ? 8.128 0.795 1.076 1.00 98.75 142 ALA A C 1
ATOM 946 O O . ALA A 1 142 ? 9.048 1.327 0.456 1.00 98.75 142 ALA A O 1
ATOM 947 N N . GLY A 1 143 ? 8.247 -0.423 1.580 1.00 98.88 143 GLY A N 1
ATOM 948 C CA . GLY A 1 143 ? 9.253 -1.377 1.133 1.00 98.88 143 GLY A CA 1
ATOM 949 C C . GLY A 1 143 ? 8.833 -2.010 -0.186 1.00 98.88 143 GLY A C 1
ATOM 950 O O . GLY A 1 143 ? 8.641 -1.310 -1.186 1.00 98.88 143 GLY A O 1
ATOM 951 N N . ALA A 1 144 ? 8.730 -3.335 -0.202 1.00 98.88 144 ALA A N 1
ATOM 952 C CA . ALA A 1 144 ? 8.382 -4.071 -1.402 1.00 98.88 144 ALA A CA 1
ATOM 953 C C . ALA A 1 144 ? 6.885 -3.948 -1.700 1.00 98.88 144 ALA A C 1
ATOM 955 O O . ALA A 1 144 ? 6.023 -4.097 -0.827 1.00 98.88 144 ALA A O 1
ATOM 956 N N . LEU A 1 145 ? 6.576 -3.717 -2.973 1.00 98.88 145 LEU A N 1
ATOM 957 C CA . LEU A 1 145 ? 5.215 -3.693 -3.491 1.00 98.88 145 LEU A CA 1
ATOM 958 C C . LEU A 1 145 ? 4.980 -4.918 -4.367 1.00 98.88 145 LEU A C 1
ATOM 960 O O . LEU A 1 145 ? 5.726 -5.161 -5.313 1.00 98.88 145 LEU A O 1
ATOM 964 N N . THR A 1 146 ? 3.914 -5.665 -4.098 1.00 98.88 146 THR A N 1
ATOM 965 C CA . THR A 1 146 ? 3.438 -6.743 -4.972 1.00 98.88 146 THR A CA 1
ATOM 966 C C . THR A 1 146 ? 2.001 -6.467 -5.380 1.00 98.88 146 THR A C 1
ATOM 968 O O . THR A 1 146 ? 1.157 -6.203 -4.526 1.00 98.88 146 THR A O 1
ATOM 971 N N . ASN A 1 147 ? 1.716 -6.544 -6.677 1.00 98.81 147 ASN A N 1
ATOM 972 C CA . ASN A 1 147 ? 0.373 -6.391 -7.226 1.00 98.81 147 ASN A CA 1
ATOM 973 C C . ASN A 1 147 ? 0.007 -7.609 -8.078 1.00 98.81 147 ASN A C 1
ATOM 975 O O . ASN A 1 147 ? 0.668 -7.884 -9.083 1.00 98.81 147 ASN A O 1
ATOM 979 N N . ALA A 1 148 ? -1.020 -8.344 -7.659 1.00 98.81 148 ALA A N 1
ATOM 980 C CA . ALA A 1 148 ? -1.452 -9.568 -8.322 1.00 98.81 148 ALA A CA 1
ATOM 981 C C . ALA A 1 148 ? -2.181 -9.299 -9.651 1.00 98.81 148 ALA A C 1
ATOM 983 O O . ALA A 1 148 ? -2.557 -8.170 -9.964 1.00 98.81 148 ALA A O 1
ATOM 984 N N . ASP A 1 149 ? -2.369 -10.357 -10.441 1.00 98.56 149 ASP A N 1
ATOM 985 C CA . ASP A 1 149 ? -3.063 -10.297 -11.730 1.00 98.56 149 ASP A CA 1
ATOM 986 C C . ASP A 1 149 ? -4.523 -9.839 -11.579 1.00 98.56 149 ASP A C 1
ATOM 988 O O . ASP A 1 149 ? -5.216 -10.215 -10.634 1.00 98.56 149 ASP A O 1
ATOM 992 N N . GLY A 1 150 ? -4.986 -9.002 -12.507 1.00 97.56 150 GLY A N 1
ATOM 993 C CA . GLY A 1 150 ? -6.319 -8.391 -12.463 1.00 97.56 150 GLY A CA 1
ATOM 994 C C . GLY A 1 150 ? -6.548 -7.384 -11.325 1.00 97.56 150 GLY A C 1
ATOM 995 O O . GLY A 1 150 ? -7.678 -6.931 -11.146 1.00 97.56 150 GLY A O 1
ATOM 996 N N . VAL A 1 151 ? -5.510 -7.024 -10.558 1.00 98.69 151 VAL A N 1
ATOM 997 C CA . VAL A 1 151 ? -5.595 -6.110 -9.406 1.00 98.69 151 VAL A CA 1
ATOM 998 C C . VAL A 1 151 ? -5.002 -4.740 -9.742 1.00 98.69 151 VAL A C 1
ATOM 1000 O O . VAL A 1 151 ? -4.043 -4.646 -10.509 1.00 98.69 151 VAL A O 1
ATOM 1003 N N . THR A 1 152 ? -5.544 -3.667 -9.157 1.00 98.75 152 THR A N 1
ATOM 1004 C CA . THR A 1 152 ? -5.049 -2.295 -9.367 1.00 98.75 152 THR A CA 1
ATOM 1005 C C . THR A 1 152 ? -4.268 -1.775 -8.165 1.00 98.75 152 THR A C 1
ATOM 1007 O O . THR A 1 152 ? -4.799 -1.720 -7.052 1.00 98.75 152 THR A O 1
ATOM 1010 N N . LEU A 1 153 ? -3.047 -1.302 -8.413 1.00 98.88 153 LEU A N 1
ATOM 1011 C CA . LEU A 1 153 ? -2.206 -0.589 -7.457 1.00 98.88 153 LEU A CA 1
ATOM 1012 C C . LEU A 1 153 ? -1.779 0.770 -8.034 1.00 98.88 153 LEU A C 1
ATOM 1014 O O . LEU A 1 153 ? -0.996 0.848 -8.978 1.00 98.88 153 LEU A O 1
ATOM 1018 N N . SER A 1 154 ? -2.265 1.854 -7.441 1.00 98.81 154 SER A N 1
ATOM 1019 C CA . SER A 1 154 ? -1.965 3.220 -7.876 1.00 98.81 154 SER A CA 1
ATOM 1020 C C . SER A 1 154 ? -1.123 3.949 -6.842 1.00 98.81 154 SER A C 1
ATOM 1022 O O . SER A 1 154 ? -1.487 4.016 -5.671 1.00 98.81 154 SER A O 1
ATOM 1024 N N . LEU A 1 155 ? -0.018 4.541 -7.280 1.00 98.69 155 LEU A N 1
ATOM 1025 C CA . LEU A 1 155 ? 0.855 5.363 -6.459 1.00 98.69 155 LEU A CA 1
ATOM 1026 C C . LEU A 1 155 ? 0.946 6.771 -7.045 1.00 98.69 155 LEU A C 1
ATOM 1028 O O . LEU A 1 155 ? 1.143 6.928 -8.249 1.00 98.69 155 LEU A O 1
ATOM 1032 N N . SER A 1 156 ? 0.895 7.786 -6.184 1.00 98.19 156 SER A N 1
ATOM 1033 C CA . SER A 1 156 ? 1.096 9.196 -6.541 1.00 98.19 156 SER A CA 1
ATOM 1034 C C . SER A 1 156 ? 2.023 9.873 -5.532 1.00 98.19 156 SER A C 1
ATOM 1036 O O . SER A 1 156 ? 1.601 10.215 -4.423 1.00 98.19 156 SER A O 1
ATOM 1038 N N . GLY A 1 157 ? 3.279 10.075 -5.932 1.00 97.12 157 GLY A N 1
ATOM 1039 C CA . GLY A 1 157 ? 4.354 10.523 -5.048 1.00 97.12 157 GLY A CA 1
ATOM 1040 C C . GLY A 1 157 ? 4.690 9.516 -3.939 1.00 97.12 157 GLY A C 1
ATOM 1041 O O . GLY A 1 157 ? 3.953 8.565 -3.685 1.00 97.12 157 GLY A O 1
ATOM 1042 N N . GLY A 1 158 ? 5.793 9.760 -3.231 1.00 98.38 158 GLY A N 1
ATOM 1043 C CA . GLY A 1 158 ? 6.319 8.841 -2.218 1.00 98.38 158 GLY A CA 1
ATOM 1044 C C . GLY A 1 158 ? 7.440 7.956 -2.758 1.00 98.38 158 GLY A C 1
ATOM 1045 O O . GLY A 1 158 ? 8.109 8.308 -3.738 1.00 98.38 158 GLY A O 1
ATOM 1046 N N . SER A 1 159 ? 7.688 6.835 -2.083 1.00 98.56 159 SER A N 1
ATOM 1047 C CA . SER A 1 159 ? 8.775 5.930 -2.448 1.00 98.56 159 SER A CA 1
ATOM 1048 C C . SER A 1 159 ? 8.474 4.464 -2.160 1.00 98.56 159 SER A C 1
ATOM 1050 O O . SER A 1 159 ? 7.657 4.135 -1.303 1.00 98.56 159 SER A O 1
ATOM 1052 N N . ALA A 1 160 ? 9.163 3.585 -2.883 1.00 98.81 160 ALA A N 1
ATOM 1053 C CA . ALA A 1 160 ? 9.165 2.144 -2.661 1.00 98.81 160 ALA A CA 1
ATOM 1054 C C . ALA A 1 160 ? 10.593 1.591 -2.732 1.00 98.81 160 ALA A C 1
ATOM 1056 O O . ALA A 1 160 ? 11.451 2.175 -3.404 1.00 98.81 160 ALA A O 1
ATOM 1057 N N . THR A 1 161 ? 10.868 0.451 -2.097 1.00 98.88 161 THR A N 1
ATOM 1058 C CA . THR A 1 161 ? 12.172 -0.208 -2.280 1.00 98.88 161 THR A CA 1
ATOM 1059 C C . THR A 1 161 ? 12.221 -0.988 -3.588 1.00 98.88 161 THR A C 1
ATOM 1061 O O . THR A 1 161 ? 13.224 -0.923 -4.296 1.00 98.88 161 THR A O 1
ATOM 1064 N N . SER A 1 162 ? 11.136 -1.678 -3.935 1.00 98.88 162 SER A N 1
ATOM 1065 C CA . SER A 1 162 ? 10.959 -2.413 -5.189 1.00 98.88 162 SER A CA 1
ATOM 1066 C C . SER A 1 162 ? 9.476 -2.562 -5.523 1.00 98.88 162 SER A C 1
ATOM 1068 O O . SER A 1 162 ? 8.609 -2.388 -4.661 1.00 98.88 162 SER A O 1
ATOM 1070 N N . ALA A 1 163 ? 9.170 -2.903 -6.773 1.00 98.88 163 ALA A N 1
ATOM 1071 C CA . ALA A 1 163 ? 7.806 -3.205 -7.184 1.00 98.88 163 ALA A CA 1
ATOM 1072 C C . ALA A 1 163 ? 7.747 -4.409 -8.129 1.00 98.88 163 ALA A C 1
ATOM 1074 O O . ALA A 1 163 ? 8.515 -4.500 -9.082 1.00 98.88 163 ALA A O 1
ATOM 1075 N N . THR A 1 164 ? 6.806 -5.319 -7.889 1.00 98.88 164 THR A N 1
ATOM 1076 C CA . THR A 1 164 ? 6.458 -6.425 -8.787 1.00 98.88 164 THR A CA 1
ATOM 1077 C C . THR A 1 164 ? 4.988 -6.326 -9.165 1.00 98.88 164 THR A C 1
ATOM 1079 O O . THR A 1 164 ? 4.120 -6.229 -8.295 1.00 98.88 164 THR A O 1
ATOM 1082 N N . ASN A 1 165 ? 4.700 -6.364 -10.462 1.00 98.81 165 ASN A N 1
ATOM 1083 C CA . ASN A 1 165 ? 3.356 -6.222 -10.995 1.00 98.81 165 ASN A CA 1
ATOM 1084 C C . ASN A 1 165 ? 2.988 -7.373 -11.934 1.00 98.81 165 ASN A C 1
ATOM 1086 O O . ASN A 1 165 ? 3.722 -7.667 -12.873 1.00 98.81 165 ASN A O 1
ATOM 1090 N N . ALA A 1 166 ? 1.816 -7.957 -11.701 1.00 98.81 166 ALA A N 1
ATOM 1091 C CA . ALA A 1 166 ? 1.104 -8.801 -12.654 1.00 98.81 166 ALA A CA 1
ATOM 1092 C C . ALA A 1 166 ? -0.244 -8.189 -13.094 1.00 98.81 166 ALA A C 1
ATOM 1094 O O . ALA A 1 166 ? -0.797 -8.607 -14.106 1.00 98.81 166 ALA A O 1
ATOM 1095 N N . GLY A 1 167 ? -0.780 -7.220 -12.342 1.00 98.75 167 GLY A N 1
ATOM 1096 C CA . GLY A 1 167 ? -2.045 -6.535 -12.626 1.00 98.75 167 GLY A CA 1
ATOM 1097 C C . GLY A 1 167 ? -1.850 -5.184 -13.312 1.00 98.75 167 GLY A C 1
ATOM 1098 O O . GLY A 1 167 ? -1.066 -5.043 -14.247 1.00 98.75 167 GLY A O 1
ATOM 1099 N N . THR A 1 168 ? -2.561 -4.157 -12.854 1.00 98.81 168 THR A N 1
ATOM 1100 C CA . THR A 1 168 ? -2.367 -2.769 -13.290 1.00 98.81 168 THR A CA 1
ATOM 1101 C C . THR A 1 168 ? -1.676 -1.966 -12.197 1.00 98.81 168 THR A C 1
ATOM 1103 O O . THR A 1 168 ? -2.243 -1.756 -11.126 1.00 98.81 168 THR A O 1
ATOM 1106 N N . MET A 1 169 ? -0.471 -1.476 -12.477 1.00 98.88 169 MET A N 1
ATOM 1107 C CA . MET A 1 169 ? 0.278 -0.602 -11.580 1.00 98.88 169 MET A CA 1
ATOM 1108 C C . MET A 1 169 ? 0.509 0.767 -12.219 1.00 98.88 169 MET A C 1
ATOM 1110 O O . MET A 1 169 ? 0.951 0.858 -13.361 1.00 98.88 169 MET A O 1
ATOM 1114 N N . SER A 1 170 ? 0.256 1.839 -11.471 1.00 98.75 170 SER A N 1
ATOM 1115 C CA . SER A 1 170 ? 0.583 3.209 -11.881 1.00 98.75 170 SER A CA 1
ATOM 1116 C C . SER A 1 170 ? 1.551 3.837 -10.887 1.00 98.75 170 SER A C 1
ATOM 1118 O O . SER A 1 170 ? 1.243 3.927 -9.702 1.00 98.75 170 SER A O 1
ATOM 1120 N N . LEU A 1 171 ? 2.692 4.314 -11.376 1.00 98.62 171 LEU A N 1
ATOM 1121 C CA . LEU A 1 171 ? 3.690 5.079 -10.635 1.00 98.62 171 LEU A CA 1
ATOM 1122 C C . LEU A 1 171 ? 3.678 6.510 -11.177 1.00 98.62 171 LEU A C 1
ATOM 1124 O O . LEU A 1 171 ? 4.288 6.783 -12.210 1.00 98.62 171 LEU A O 1
ATOM 1128 N N . SER A 1 172 ? 2.971 7.422 -10.508 1.00 98.00 172 SER A N 1
ATOM 1129 C CA . SER A 1 172 ? 2.838 8.814 -10.962 1.00 98.00 172 SER A CA 1
ATOM 1130 C C . SER A 1 172 ? 3.301 9.841 -9.925 1.00 98.00 172 SER A C 1
ATOM 1132 O O . SER A 1 172 ? 3.754 9.486 -8.836 1.00 98.00 172 SER A O 1
ATOM 1134 N N . GLY A 1 173 ? 3.234 11.133 -10.251 1.00 96.12 173 GLY A N 1
ATOM 1135 C CA . GLY A 1 173 ? 3.414 12.208 -9.266 1.00 96.12 173 GLY A CA 1
ATOM 1136 C C . GLY A 1 173 ? 4.811 12.276 -8.638 1.00 96.12 173 GLY A C 1
ATOM 1137 O O . GLY A 1 173 ? 4.935 12.674 -7.483 1.00 96.12 173 GLY A O 1
ATOM 1138 N N . GLY A 1 174 ? 5.857 11.866 -9.364 1.00 95.44 174 GLY A N 1
ATOM 1139 C CA . GLY A 1 174 ? 7.234 11.921 -8.859 1.00 95.44 174 GLY A CA 1
ATOM 1140 C C . GLY A 1 174 ? 7.642 10.746 -7.967 1.00 95.44 174 GLY A C 1
ATOM 1141 O O . GLY A 1 174 ? 8.567 10.888 -7.172 1.00 95.44 174 GLY A O 1
ATOM 1142 N N . ASN A 1 175 ? 6.950 9.606 -8.053 1.00 97.12 175 ASN A N 1
ATOM 1143 C CA . ASN A 1 175 ? 7.302 8.398 -7.300 1.00 97.12 175 ASN A CA 1
ATOM 1144 C C . ASN A 1 175 ? 8.756 7.961 -7.518 1.00 97.12 175 ASN A C 1
ATOM 1146 O O . ASN A 1 175 ? 9.241 7.959 -8.650 1.00 97.12 175 ASN A O 1
ATOM 1150 N N . SER A 1 176 ? 9.416 7.513 -6.447 1.00 98.38 176 SER A N 1
ATOM 1151 C CA . SER A 1 176 ? 10.779 6.975 -6.501 1.00 98.38 176 SER A CA 1
ATOM 1152 C C . SER A 1 176 ? 10.834 5.527 -6.016 1.00 98.38 176 SER A C 1
ATOM 1154 O O . SER A 1 176 ? 10.603 5.249 -4.841 1.00 98.38 176 SER A O 1
ATOM 1156 N N . VAL A 1 177 ? 11.165 4.594 -6.905 1.00 98.81 177 VAL A N 1
ATOM 1157 C CA . VAL A 1 177 ? 11.460 3.198 -6.559 1.00 98.81 177 VAL A CA 1
ATOM 1158 C C . VAL A 1 177 ? 12.973 3.045 -6.515 1.00 98.81 177 VAL A C 1
ATOM 1160 O O . VAL A 1 177 ? 13.629 3.251 -7.531 1.00 98.81 177 VAL A O 1
ATOM 1163 N N . SER A 1 178 ? 13.563 2.725 -5.361 1.00 98.56 178 SER A N 1
ATOM 1164 C CA . SER A 1 178 ? 15.032 2.700 -5.244 1.00 98.56 178 SER A CA 1
ATOM 1165 C C . SER A 1 178 ? 15.680 1.534 -5.992 1.00 98.56 178 SER A C 1
ATOM 1167 O O . SER A 1 178 ? 16.795 1.668 -6.492 1.00 98.56 178 SER A O 1
ATOM 1169 N N . GLY A 1 179 ? 14.996 0.393 -6.029 1.00 98.75 179 GLY A N 1
ATOM 1170 C CA . GLY A 1 179 ? 15.413 -0.821 -6.717 1.00 98.75 179 GLY A CA 1
ATOM 1171 C C . GLY A 1 179 ? 14.656 -1.012 -8.024 1.00 98.75 179 GLY A C 1
ATOM 1172 O O . GLY A 1 179 ? 14.406 -0.053 -8.757 1.00 98.75 179 GLY A O 1
ATOM 1173 N N . ASP A 1 180 ? 14.307 -2.263 -8.300 1.00 98.81 180 ASP A N 1
ATOM 1174 C CA . ASP A 1 180 ? 13.712 -2.666 -9.570 1.00 98.81 180 ASP A CA 1
ATOM 1175 C C . ASP A 1 180 ? 12.191 -2.501 -9.585 1.00 98.81 180 ASP A C 1
ATOM 1177 O O . ASP A 1 180 ? 11.504 -2.640 -8.565 1.00 98.81 180 ASP A O 1
ATOM 1181 N N . VAL A 1 181 ? 11.667 -2.282 -10.789 1.00 98.88 181 VAL A N 1
ATOM 1182 C CA . VAL A 1 181 ? 10.249 -2.445 -11.114 1.00 98.88 181 VAL A CA 1
ATOM 1183 C C . VAL A 1 181 ? 10.136 -3.598 -12.099 1.00 98.88 181 VAL A C 1
ATOM 1185 O O . VAL A 1 181 ? 10.579 -3.492 -13.238 1.00 98.88 181 VAL A O 1
ATOM 1188 N N . THR A 1 182 ? 9.538 -4.706 -11.671 1.00 98.88 182 THR A N 1
ATOM 1189 C CA . THR A 1 182 ? 9.355 -5.905 -12.492 1.00 98.88 182 THR A CA 1
ATOM 1190 C C . THR A 1 182 ? 7.903 -6.050 -12.909 1.00 98.88 182 THR A C 1
ATOM 1192 O O . THR A 1 182 ? 7.029 -6.252 -12.069 1.00 98.88 182 THR A O 1
ATOM 1195 N N . ASN A 1 183 ? 7.647 -6.009 -14.213 1.00 98.75 183 ASN A N 1
ATOM 1196 C CA . ASN A 1 183 ? 6.354 -6.345 -14.786 1.00 98.75 183 ASN A CA 1
ATOM 1197 C C . ASN A 1 183 ? 6.372 -7.783 -15.310 1.00 98.75 183 ASN A C 1
ATOM 1199 O O . ASN A 1 183 ? 7.089 -8.087 -16.263 1.00 98.75 183 ASN A O 1
ATOM 1203 N N . THR A 1 184 ? 5.604 -8.672 -14.687 1.00 98.56 184 THR A N 1
ATOM 1204 C CA . THR A 1 184 ? 5.487 -10.083 -15.086 1.00 98.56 184 THR A CA 1
ATOM 1205 C C . THR A 1 184 ? 4.247 -10.345 -15.938 1.00 98.56 184 THR A C 1
ATOM 1207 O O . THR A 1 184 ? 4.251 -11.271 -16.745 1.00 98.56 184 THR A O 1
ATOM 1210 N N . ALA A 1 185 ? 3.205 -9.525 -15.790 1.00 98.25 185 ALA A N 1
ATOM 1211 C CA . ALA A 1 185 ? 1.974 -9.537 -16.578 1.00 98.25 185 ALA A CA 1
ATOM 1212 C C . ALA A 1 185 ? 1.259 -8.178 -16.449 1.00 98.25 185 ALA A C 1
ATOM 1214 O O . ALA A 1 185 ? 1.717 -7.297 -15.727 1.00 98.25 185 ALA A O 1
ATOM 1215 N N . GLY A 1 186 ? 0.138 -7.994 -17.149 1.00 98.31 186 GLY A N 1
ATOM 1216 C CA . GLY A 1 186 ? -0.663 -6.775 -17.027 1.00 98.31 186 GLY A CA 1
ATOM 1217 C C . GLY A 1 186 ? 0.070 -5.519 -17.511 1.00 98.31 186 GLY A C 1
ATOM 1218 O O . GLY A 1 186 ? 0.787 -5.565 -18.510 1.00 98.31 186 GLY A O 1
ATOM 1219 N N . GLN A 1 187 ? -0.132 -4.382 -16.845 1.00 98.44 187 GLN A N 1
ATOM 1220 C CA . GLN A 1 187 ? 0.397 -3.092 -17.291 1.00 98.44 187 GLN A CA 1
ATOM 1221 C C . GLN A 1 187 ? 1.060 -2.309 -16.155 1.00 98.44 187 GLN A C 1
ATOM 1223 O O . GLN A 1 187 ? 0.466 -2.140 -15.090 1.00 98.44 187 GLN A O 1
ATOM 1228 N N . VAL A 1 188 ? 2.249 -1.760 -16.417 1.00 98.81 188 VAL A N 1
ATOM 1229 C CA . VAL A 1 188 ? 2.887 -0.735 -15.572 1.00 98.81 188 VAL A CA 1
ATOM 1230 C C . VAL A 1 188 ? 2.883 0.602 -16.306 1.00 98.81 188 VAL A C 1
ATOM 1232 O O . VAL A 1 188 ? 3.387 0.693 -17.420 1.00 98.81 188 VAL A O 1
ATOM 1235 N N . THR A 1 189 ? 2.377 1.656 -15.675 1.00 98.81 189 THR A N 1
ATOM 1236 C CA . THR A 1 189 ? 2.523 3.036 -16.159 1.00 98.81 189 THR A CA 1
ATOM 1237 C C . THR A 1 189 ? 3.513 3.796 -15.282 1.00 98.81 189 THR A C 1
ATOM 1239 O O . THR A 1 189 ? 3.345 3.845 -14.066 1.00 98.81 189 THR A O 1
ATOM 1242 N N . LEU A 1 190 ? 4.523 4.412 -15.896 1.00 98.75 190 LEU A N 1
ATOM 1243 C CA . LEU A 1 190 ? 5.459 5.335 -15.259 1.00 98.75 190 LEU A CA 1
ATOM 1244 C C . LEU A 1 190 ? 5.180 6.749 -15.772 1.00 98.75 190 LEU A C 1
ATOM 1246 O O . LEU A 1 190 ? 5.446 7.042 -16.933 1.00 98.75 190 LEU A O 1
ATOM 1250 N N . ASP A 1 191 ? 4.666 7.632 -14.923 1.00 98.50 191 ASP A N 1
ATOM 1251 C CA . ASP A 1 191 ? 4.320 9.006 -15.304 1.00 98.50 191 ASP A CA 1
ATOM 1252 C C . ASP A 1 191 ? 4.965 10.016 -14.346 1.00 98.50 191 ASP A C 1
ATOM 1254 O O . ASP A 1 191 ? 4.417 10.396 -13.311 1.00 98.50 191 ASP A O 1
ATOM 1258 N N . GLY A 1 192 ? 6.198 10.409 -14.660 1.00 98.25 192 GLY A N 1
ATOM 1259 C CA . GLY A 1 192 ? 7.060 11.194 -13.779 1.00 98.25 192 GLY A CA 1
ATOM 1260 C C . GLY A 1 192 ? 7.798 10.351 -12.735 1.00 98.25 192 GLY A C 1
ATOM 1261 O O . GLY A 1 192 ? 8.341 10.907 -11.784 1.00 98.25 192 GLY A O 1
ATOM 1262 N N . ALA A 1 193 ? 7.796 9.021 -12.859 1.00 98.56 193 ALA A N 1
ATOM 1263 C CA . ALA A 1 193 ? 8.445 8.129 -11.900 1.00 98.56 193 ALA A CA 1
ATOM 1264 C C . ALA A 1 193 ? 9.951 7.958 -12.154 1.00 98.56 193 ALA A C 1
ATOM 1266 O O . ALA A 1 193 ? 10.439 8.027 -13.286 1.00 98.56 193 ALA A O 1
ATOM 1267 N N . THR A 1 194 ? 10.680 7.673 -11.077 1.00 98.75 194 THR A N 1
ATOM 1268 C CA . THR A 1 194 ? 12.089 7.274 -11.097 1.00 98.75 194 THR A CA 1
ATOM 1269 C C . THR A 1 194 ? 12.224 5.845 -10.586 1.00 98.75 194 THR A C 1
ATOM 1271 O O . THR A 1 194 ? 11.774 5.535 -9.488 1.00 98.75 194 THR A O 1
ATOM 1274 N N . VAL A 1 195 ? 12.880 4.992 -11.365 1.00 98.81 195 VAL A N 1
ATOM 1275 C CA . VAL A 1 195 ? 13.293 3.637 -10.989 1.00 98.81 195 VAL A CA 1
ATOM 1276 C C . VAL A 1 195 ? 14.815 3.634 -10.880 1.00 98.81 195 VAL A C 1
ATOM 1278 O O . VAL A 1 195 ? 15.519 3.863 -11.859 1.00 98.81 195 VAL A O 1
ATOM 1281 N N . GLY A 1 196 ? 15.350 3.436 -9.681 1.00 98.38 196 GLY A N 1
ATOM 1282 C CA . GLY A 1 196 ? 16.792 3.449 -9.435 1.00 98.38 196 GLY A CA 1
ATOM 1283 C C . GLY A 1 196 ? 17.510 2.230 -10.018 1.00 98.38 196 GLY A C 1
ATOM 1284 O O . GLY A 1 196 ? 18.673 2.339 -10.419 1.00 98.38 196 GLY A O 1
ATOM 1285 N N . GLY A 1 197 ? 16.811 1.094 -10.079 1.00 98.62 197 GLY A N 1
ATOM 1286 C CA . GLY A 1 197 ? 17.269 -0.158 -10.674 1.00 98.62 197 GLY A CA 1
ATOM 1287 C C . GLY A 1 197 ? 16.734 -0.382 -12.088 1.00 98.62 197 GLY A C 1
ATOM 1288 O O . GLY A 1 197 ? 16.594 0.548 -12.885 1.00 98.62 197 GLY A O 1
ATOM 1289 N N . THR A 1 198 ? 16.447 -1.632 -12.413 1.00 98.75 198 THR A N 1
ATOM 1290 C CA . THR A 1 198 ? 15.965 -2.047 -13.727 1.00 98.75 198 THR A CA 1
ATOM 1291 C C . THR A 1 198 ? 14.442 -1.966 -13.807 1.00 98.75 198 THR A C 1
ATOM 1293 O O . THR A 1 198 ? 13.719 -2.435 -12.926 1.00 98.75 198 THR A O 1
ATOM 1296 N N . LEU A 1 199 ? 13.941 -1.395 -14.903 1.00 98.75 199 LEU A N 1
ATOM 1297 C CA . LEU A 1 199 ? 12.576 -1.621 -15.361 1.00 98.75 199 LEU A CA 1
ATOM 1298 C C . LEU A 1 199 ? 12.560 -2.938 -16.150 1.00 98.75 199 LEU A C 1
ATOM 1300 O O . LEU A 1 199 ? 12.992 -2.986 -17.300 1.00 98.75 199 LEU A O 1
ATOM 1304 N N . ALA A 1 200 ? 12.111 -4.019 -15.518 1.00 98.81 200 ALA A N 1
ATOM 1305 C CA . ALA A 1 200 ? 12.095 -5.354 -16.104 1.00 98.81 200 ALA A CA 1
ATOM 1306 C C . ALA A 1 200 ? 10.725 -5.659 -16.726 1.00 98.81 200 ALA A C 1
ATOM 1308 O O . ALA A 1 200 ? 9.784 -6.057 -16.039 1.00 98.81 200 ALA A O 1
ATOM 1309 N N . ALA A 1 201 ? 10.615 -5.489 -18.042 1.00 98.38 201 ALA A N 1
ATOM 1310 C CA . ALA A 1 201 ? 9.412 -5.735 -18.832 1.00 98.38 201 ALA A CA 1
ATOM 1311 C C . ALA A 1 201 ? 9.349 -7.214 -19.273 1.00 98.38 201 ALA A C 1
ATOM 1313 O O . ALA A 1 201 ? 9.552 -7.556 -20.440 1.00 98.38 201 ALA A O 1
ATOM 1314 N N . GLN A 1 202 ? 9.131 -8.118 -18.314 1.00 97.88 202 GLN A N 1
ATOM 1315 C CA . GLN A 1 202 ? 9.164 -9.571 -18.541 1.00 97.88 202 GLN A CA 1
ATOM 1316 C C . GLN A 1 202 ? 7.854 -10.136 -19.111 1.00 97.88 202 GLN A C 1
ATOM 1318 O O . GLN A 1 202 ? 7.855 -11.216 -19.698 1.00 97.88 202 GLN A O 1
ATOM 1323 N N . GLY A 1 203 ? 6.747 -9.413 -18.962 1.00 95.81 203 GLY A N 1
ATOM 1324 C CA . GLY A 1 203 ? 5.456 -9.748 -19.553 1.00 95.81 203 GLY A CA 1
ATOM 1325 C C . GLY A 1 203 ? 4.509 -8.552 -19.554 1.00 95.81 203 GLY A C 1
ATOM 1326 O O . GLY A 1 203 ? 4.835 -7.492 -19.017 1.00 95.81 203 GLY A O 1
ATOM 1327 N N . GLY A 1 204 ? 3.340 -8.717 -20.176 1.00 97.56 204 GLY A N 1
ATOM 1328 C CA . GLY A 1 204 ? 2.353 -7.643 -20.295 1.00 97.56 204 GLY A CA 1
ATOM 1329 C C . GLY A 1 204 ? 2.837 -6.493 -21.184 1.00 97.56 204 GLY A C 1
ATOM 1330 O O . GLY A 1 204 ? 3.338 -6.737 -22.279 1.00 97.56 204 GLY A O 1
ATOM 1331 N N . SER A 1 205 ? 2.687 -5.255 -20.716 1.00 98.19 205 SER A N 1
ATOM 1332 C CA . SER A 1 205 ? 3.256 -4.060 -21.349 1.00 98.19 205 SER A CA 1
ATOM 1333 C C . SER A 1 205 ? 3.647 -3.007 -20.314 1.00 98.19 205 SER A C 1
ATOM 1335 O O . SER A 1 205 ? 3.192 -3.036 -19.167 1.00 98.19 205 SER A O 1
ATOM 1337 N N . PHE A 1 206 ? 4.456 -2.031 -20.718 1.00 98.81 206 PHE A N 1
ATOM 1338 C CA . PHE A 1 206 ? 4.657 -0.821 -19.924 1.00 98.81 206 PHE A CA 1
ATOM 1339 C C . PHE A 1 206 ? 4.389 0.440 -20.742 1.00 98.81 206 PHE A C 1
ATOM 1341 O O . PHE A 1 206 ? 4.526 0.446 -21.965 1.00 98.81 206 PHE A O 1
ATOM 1348 N N . THR A 1 207 ? 4.033 1.514 -20.049 1.00 98.81 207 THR A N 1
ATOM 1349 C CA . THR A 1 207 ? 3.820 2.833 -20.639 1.00 98.81 207 THR A CA 1
ATOM 1350 C C . THR A 1 207 ? 4.649 3.864 -19.894 1.00 98.81 207 THR A C 1
ATOM 1352 O O . THR A 1 207 ? 4.640 3.901 -18.664 1.00 98.81 207 THR A O 1
ATOM 1355 N N . VAL A 1 208 ? 5.338 4.732 -20.629 1.00 98.81 208 VAL A N 1
ATOM 1356 C CA . VAL A 1 208 ? 5.908 5.968 -20.089 1.00 98.81 208 VAL A CA 1
ATOM 1357 C C . VAL A 1 208 ? 4.986 7.115 -20.459 1.00 98.81 208 VAL A C 1
ATOM 1359 O O . VAL A 1 208 ? 4.862 7.457 -21.634 1.00 98.81 208 VAL A O 1
ATOM 1362 N N . GLY A 1 209 ? 4.339 7.689 -19.449 1.00 98.44 209 GLY A N 1
ATOM 1363 C CA . GLY A 1 209 ? 3.414 8.805 -19.600 1.00 98.44 209 GLY A CA 1
ATOM 1364 C C . GLY A 1 209 ? 4.106 10.099 -20.031 1.00 98.44 209 GLY A C 1
ATOM 1365 O O . GLY A 1 209 ? 5.336 10.198 -20.104 1.00 98.44 209 GLY A O 1
ATOM 1366 N N . SER A 1 210 ? 3.302 11.127 -20.303 1.00 97.88 210 SER A N 1
ATOM 1367 C CA . SER A 1 210 ? 3.779 12.417 -20.813 1.00 97.88 210 SER A CA 1
ATOM 1368 C C . SER A 1 210 ? 4.750 13.140 -19.876 1.00 97.88 210 SER A C 1
ATOM 1370 O O . SER A 1 210 ? 5.518 13.980 -20.341 1.00 97.88 210 SER A O 1
ATOM 1372 N N . ASN A 1 211 ? 4.753 12.824 -18.575 1.00 98.12 211 ASN A N 1
ATOM 1373 C CA . ASN A 1 211 ? 5.650 13.455 -17.602 1.00 98.12 211 ASN A CA 1
ATOM 1374 C C . ASN A 1 211 ? 7.070 12.859 -17.587 1.00 98.12 211 ASN A C 1
ATOM 1376 O O . ASN A 1 211 ? 7.859 13.207 -16.708 1.00 98.12 211 ASN A O 1
ATOM 1380 N N . ALA A 1 212 ? 7.403 12.013 -18.572 1.00 98.19 212 ALA A N 1
ATOM 1381 C CA . ALA A 1 212 ? 8.673 11.297 -18.696 1.00 98.19 212 ALA A CA 1
ATOM 1382 C C . ALA A 1 212 ? 8.945 10.342 -17.519 1.00 98.19 212 ALA A C 1
ATOM 1384 O O . ALA A 1 212 ? 8.270 10.354 -16.495 1.00 98.19 212 ALA A O 1
ATOM 1385 N N . ALA A 1 213 ? 9.931 9.466 -17.666 1.00 98.75 213 ALA A N 1
ATOM 1386 C CA . ALA A 1 213 ? 10.356 8.572 -16.596 1.00 98.75 213 ALA A CA 1
ATOM 1387 C C . ALA A 1 213 ? 11.863 8.334 -16.663 1.00 98.75 213 ALA A C 1
ATOM 1389 O O . ALA A 1 213 ? 12.487 8.461 -17.720 1.00 98.75 213 ALA A O 1
ATOM 1390 N N . THR A 1 214 ? 12.451 7.966 -15.529 1.00 98.75 214 THR A N 1
ATOM 1391 C CA . THR A 1 214 ? 13.851 7.534 -15.458 1.00 98.75 214 THR A CA 1
ATOM 1392 C C . THR A 1 214 ? 13.922 6.101 -14.960 1.00 98.75 214 THR A C 1
ATOM 1394 O O . THR A 1 214 ? 13.205 5.744 -14.029 1.00 98.75 214 THR A O 1
ATOM 1397 N N . ALA A 1 215 ? 14.811 5.303 -15.543 1.00 98.75 215 ALA A N 1
ATOM 1398 C CA . ALA A 1 215 ? 15.203 4.003 -15.018 1.00 98.75 215 ALA A CA 1
ATOM 1399 C C . ALA A 1 215 ? 16.736 3.891 -14.934 1.00 98.75 215 ALA A C 1
ATOM 1401 O O . ALA A 1 215 ? 17.478 4.612 -15.614 1.00 98.75 215 ALA A O 1
ATOM 1402 N N . GLY A 1 216 ? 17.240 2.981 -14.105 1.00 98.69 216 GLY A N 1
ATOM 1403 C CA . GLY A 1 216 ? 18.622 2.520 -14.172 1.00 98.69 216 GLY A CA 1
ATOM 1404 C C . GLY A 1 216 ? 18.856 1.845 -15.516 1.00 98.69 216 GLY A C 1
ATOM 1405 O O . GLY A 1 216 ? 19.548 2.388 -16.376 1.00 98.69 216 GLY A O 1
ATOM 1406 N N . SER A 1 217 ? 18.192 0.714 -15.728 1.00 98.69 217 SER A N 1
ATOM 1407 C CA . SER A 1 217 ? 18.219 -0.027 -16.988 1.00 98.69 217 SER A CA 1
ATOM 1408 C C . SER A 1 217 ? 16.819 -0.433 -17.448 1.00 98.69 217 SER A C 1
ATOM 1410 O O . SER A 1 217 ? 15.840 -0.241 -16.728 1.00 98.69 217 SER A O 1
ATOM 1412 N N . LEU A 1 218 ? 16.728 -0.981 -18.657 1.00 98.69 218 LEU A N 1
ATOM 1413 C CA . LEU A 1 218 ? 15.512 -1.547 -19.236 1.00 98.69 218 LEU A CA 1
ATOM 1414 C C . LEU A 1 218 ? 15.833 -2.963 -19.709 1.00 98.69 218 LEU A C 1
ATOM 1416 O O . LEU A 1 218 ? 16.784 -3.152 -20.465 1.00 98.69 218 LEU A O 1
ATOM 1420 N N . SER A 1 219 ? 15.036 -3.942 -19.289 1.00 98.69 219 SER A N 1
ATOM 1421 C CA . SER A 1 219 ? 15.235 -5.347 -19.646 1.00 98.69 219 SER A CA 1
ATOM 1422 C C . SER A 1 219 ? 13.932 -6.029 -20.052 1.00 98.69 219 SER A C 1
ATOM 1424 O O . SER A 1 219 ? 12.840 -5.513 -19.809 1.00 98.69 219 SER A O 1
ATOM 1426 N N . GLY A 1 220 ? 14.044 -7.202 -20.678 1.00 98.44 220 GLY A N 1
ATOM 1427 C CA . GLY A 1 220 ? 12.904 -8.063 -20.997 1.00 98.44 220 GLY A CA 1
ATOM 1428 C C . GLY A 1 220 ? 12.485 -8.033 -22.466 1.00 98.44 220 GLY A C 1
ATOM 1429 O O . GLY A 1 220 ? 13.257 -7.659 -23.353 1.00 98.44 220 GLY A O 1
ATOM 1430 N N . SER A 1 221 ? 11.271 -8.503 -22.735 1.00 98.25 221 SER A N 1
ATOM 1431 C CA . SER A 1 221 ? 10.743 -8.722 -24.090 1.00 98.25 221 SER A CA 1
ATOM 1432 C C . SER A 1 221 ? 9.339 -8.161 -24.307 1.00 98.25 221 SER A C 1
ATOM 1434 O O . SER A 1 221 ? 8.869 -8.163 -25.440 1.00 98.25 221 SER A O 1
ATOM 1436 N N . ALA A 1 222 ? 8.665 -7.691 -23.255 1.00 98.50 222 ALA A N 1
ATOM 1437 C CA . ALA A 1 222 ? 7.346 -7.087 -23.374 1.00 98.50 222 ALA A CA 1
ATOM 1438 C C . ALA A 1 222 ? 7.422 -5.704 -24.026 1.00 98.50 222 ALA A C 1
ATOM 1440 O O . ALA A 1 222 ? 8.354 -4.940 -23.766 1.00 98.50 222 ALA A O 1
ATOM 1441 N N . ASP A 1 223 ? 6.423 -5.374 -24.840 1.00 98.44 223 ASP A N 1
ATOM 1442 C CA . ASP A 1 223 ? 6.375 -4.116 -25.582 1.00 98.44 223 ASP A CA 1
ATOM 1443 C C . ASP A 1 223 ? 6.150 -2.904 -24.664 1.00 98.44 223 ASP A C 1
ATOM 1445 O O . ASP A 1 223 ? 5.485 -2.979 -23.621 1.00 98.44 223 ASP A O 1
ATOM 1449 N N . GLY A 1 224 ? 6.712 -1.771 -25.081 1.00 98.62 224 GLY A N 1
ATOM 1450 C CA . GLY A 1 224 ? 6.613 -0.485 -24.405 1.00 98.62 224 GLY A CA 1
ATOM 1451 C C . GLY A 1 224 ? 5.963 0.590 -25.275 1.00 98.62 224 GLY A C 1
ATOM 1452 O O . GLY A 1 224 ? 6.251 0.713 -26.470 1.00 98.62 224 GLY A O 1
ATOM 1453 N N . ALA A 1 225 ? 5.120 1.416 -24.663 1.00 98.75 225 ALA A N 1
ATOM 1454 C CA . ALA A 1 225 ? 4.607 2.648 -25.256 1.00 98.75 225 ALA A CA 1
ATOM 1455 C C . ALA A 1 225 ? 5.249 3.862 -24.574 1.00 98.75 225 ALA A C 1
ATOM 1457 O O . ALA A 1 225 ? 5.233 3.986 -23.351 1.00 98.75 225 ALA A O 1
ATOM 1458 N N . LEU A 1 226 ? 5.832 4.760 -25.358 1.00 98.75 226 LEU A N 1
ATOM 1459 C CA . LEU A 1 226 ? 6.485 5.972 -24.887 1.00 98.75 226 LEU A CA 1
ATOM 1460 C C . LEU A 1 226 ? 5.665 7.174 -25.354 1.00 98.75 226 LEU A C 1
ATOM 1462 O O . LEU A 1 226 ? 5.776 7.590 -26.505 1.00 98.75 226 LEU A O 1
ATOM 1466 N N . ASP A 1 227 ? 4.849 7.739 -24.471 1.00 98.56 227 ASP A N 1
ATOM 1467 C CA . ASP A 1 227 ? 4.185 9.026 -24.711 1.00 98.56 227 ASP A CA 1
ATOM 1468 C C . ASP A 1 227 ? 5.113 10.184 -24.317 1.00 98.56 227 ASP A C 1
ATOM 1470 O O . ASP A 1 227 ? 5.138 11.225 -24.975 1.00 98.56 227 ASP A O 1
ATOM 1474 N N . GLY A 1 228 ? 5.920 9.978 -23.271 1.00 98.50 228 GLY A N 1
ATOM 1475 C CA . GLY A 1 228 ? 7.032 10.839 -22.869 1.00 98.50 228 GLY A CA 1
ATOM 1476 C C . GLY A 1 228 ? 8.404 10.187 -23.068 1.00 98.50 228 GLY A C 1
ATOM 1477 O O . GLY A 1 228 ? 8.538 9.114 -23.655 1.00 98.50 228 GLY A O 1
ATOM 1478 N N . THR A 1 229 ? 9.457 10.847 -22.580 1.00 98.56 229 THR A N 1
ATOM 1479 C CA . THR A 1 229 ? 10.826 10.320 -22.677 1.00 98.56 229 THR A CA 1
ATOM 1480 C C . THR A 1 229 ? 11.117 9.304 -21.573 1.00 98.56 229 THR A C 1
ATOM 1482 O O . THR A 1 229 ? 10.976 9.624 -20.394 1.00 98.56 229 THR A O 1
ATOM 1485 N N . LEU A 1 230 ? 11.616 8.120 -21.929 1.00 98.75 230 LEU A N 1
ATOM 1486 C CA . LEU A 1 230 ? 12.289 7.211 -20.999 1.00 98.75 230 LEU A CA 1
ATOM 1487 C C . LEU A 1 230 ? 13.791 7.509 -20.988 1.00 98.75 230 LEU A C 1
ATOM 1489 O O . LEU A 1 230 ? 14.448 7.393 -22.019 1.00 98.75 230 LEU A O 1
ATOM 1493 N N . SER A 1 231 ? 14.349 7.875 -19.837 1.00 98.62 231 SER A N 1
ATOM 1494 C CA . SER A 1 231 ? 15.794 8.076 -19.668 1.00 98.62 231 SER A CA 1
ATOM 1495 C C . SER A 1 231 ? 16.430 6.911 -18.914 1.00 98.62 231 SER A C 1
ATOM 1497 O O . SER A 1 231 ? 16.051 6.632 -17.780 1.00 98.62 231 SER A O 1
ATOM 1499 N N . LEU A 1 232 ? 17.426 6.259 -19.511 1.00 98.62 232 LEU A N 1
ATOM 1500 C CA . LEU A 1 232 ? 18.211 5.197 -18.882 1.00 98.62 232 LEU A CA 1
ATOM 1501 C C . LEU A 1 232 ? 19.537 5.761 -18.379 1.00 98.62 232 LEU A C 1
ATOM 1503 O O . LEU A 1 232 ? 20.320 6.319 -19.149 1.00 98.62 232 LEU A O 1
ATOM 1507 N N . SER A 1 233 ? 19.788 5.632 -17.079 1.00 98.12 233 SER A N 1
ATOM 1508 C CA . SER A 1 233 ? 20.994 6.174 -16.436 1.00 98.12 233 SER A CA 1
ATOM 1509 C C . SER A 1 233 ? 22.164 5.184 -16.391 1.00 98.12 233 SER A C 1
ATOM 1511 O O . SER A 1 233 ? 23.317 5.599 -16.276 1.00 98.12 233 SER A O 1
ATOM 1513 N N . LYS A 1 234 ? 21.872 3.884 -16.472 1.00 96.75 234 LYS A N 1
ATOM 1514 C CA . LYS A 1 234 ? 22.802 2.752 -16.367 1.00 96.75 234 LYS A CA 1
ATOM 1515 C C . LYS A 1 234 ? 22.321 1.604 -17.267 1.00 96.75 234 LYS A C 1
ATOM 1517 O O . LYS A 1 234 ? 21.993 0.522 -16.786 1.00 96.75 234 LYS A O 1
ATOM 1522 N N . ALA A 1 235 ? 22.220 1.847 -18.571 1.00 96.31 235 ALA A N 1
ATOM 1523 C CA . ALA A 1 235 ? 21.808 0.847 -19.550 1.00 96.31 235 ALA A CA 1
ATOM 1524 C C . ALA A 1 235 ? 22.829 -0.307 -19.615 1.00 96.31 235 ALA A C 1
ATOM 1526 O O . ALA A 1 235 ? 23.828 -0.211 -20.318 1.00 96.31 235 ALA A O 1
ATOM 1527 N N . ALA A 1 236 ? 22.597 -1.358 -18.828 1.00 96.38 236 ALA A N 1
ATOM 1528 C CA . ALA A 1 236 ? 23.434 -2.553 -18.750 1.00 96.38 236 ALA A CA 1
ATOM 1529 C C . ALA A 1 236 ? 22.685 -3.828 -19.178 1.00 96.38 236 ALA A C 1
ATOM 1531 O O . ALA A 1 236 ? 23.317 -4.846 -19.451 1.00 96.38 236 ALA A O 1
ATOM 1532 N N . ASP A 1 237 ? 21.352 -3.783 -19.238 1.00 98.06 237 ASP A N 1
ATOM 1533 C CA . ASP A 1 237 ? 20.520 -4.933 -19.569 1.00 98.06 237 ASP A CA 1
ATOM 1534 C C . ASP A 1 237 ? 20.140 -4.994 -21.055 1.00 98.06 237 ASP A C 1
ATOM 1536 O O . ASP A 1 237 ? 20.206 -4.016 -21.801 1.00 98.06 237 ASP A O 1
ATOM 1540 N N . THR A 1 238 ? 19.709 -6.182 -21.486 1.00 97.12 238 THR A N 1
ATOM 1541 C CA . THR A 1 238 ? 19.170 -6.411 -22.831 1.00 97.12 238 THR A CA 1
ATOM 1542 C C . THR A 1 238 ? 17.650 -6.286 -22.829 1.00 97.12 238 THR A C 1
ATOM 1544 O O . THR A 1 238 ? 16.954 -6.995 -22.098 1.00 97.12 238 THR A O 1
ATOM 1547 N N . TYR A 1 239 ? 17.140 -5.440 -23.720 1.00 98.44 239 TYR A N 1
ATOM 1548 C CA . TYR A 1 239 ? 15.723 -5.326 -24.036 1.00 98.44 239 TYR A CA 1
ATOM 1549 C C . TYR A 1 239 ? 15.477 -5.753 -25.486 1.00 98.44 239 TYR A C 1
ATOM 1551 O O . TYR A 1 239 ? 16.198 -5.346 -26.395 1.00 98.44 239 TYR A O 1
ATOM 1559 N N . SER A 1 240 ? 14.473 -6.603 -25.688 1.00 98.19 240 SER A N 1
ATOM 1560 C CA . SER A 1 240 ? 14.138 -7.223 -26.981 1.00 98.19 240 SER A CA 1
ATOM 1561 C C . SER A 1 240 ? 12.702 -6.955 -27.441 1.00 98.19 240 SER A C 1
ATOM 1563 O O . SER A 1 240 ? 12.316 -7.425 -28.510 1.00 98.19 240 SER A O 1
ATOM 1565 N N . GLY A 1 241 ? 11.922 -6.215 -26.646 1.00 98.06 241 GLY A N 1
ATOM 1566 C CA . GLY A 1 241 ? 10.569 -5.799 -27.010 1.00 98.06 241 GLY A CA 1
ATOM 1567 C C . GLY A 1 241 ? 10.556 -4.626 -27.991 1.00 98.06 241 GLY A C 1
ATOM 1568 O O . GLY A 1 241 ? 11.596 -4.060 -28.346 1.00 98.06 241 GLY A O 1
ATOM 1569 N N . ILE A 1 242 ? 9.360 -4.246 -28.431 1.00 98.25 242 ILE A N 1
ATOM 1570 C CA . ILE A 1 242 ? 9.149 -3.112 -29.329 1.00 98.25 242 ILE A CA 1
ATOM 1571 C C . ILE A 1 242 ? 8.831 -1.864 -28.505 1.00 98.25 242 ILE A C 1
ATOM 1573 O O . ILE A 1 242 ? 7.923 -1.866 -27.677 1.00 98.25 242 ILE A O 1
ATOM 1577 N N . LEU A 1 243 ? 9.539 -0.766 -28.785 1.00 98.50 243 LEU A N 1
ATOM 1578 C CA . LEU A 1 243 ? 9.173 0.567 -28.304 1.00 98.50 243 LEU A CA 1
ATOM 1579 C C . LEU A 1 243 ? 8.389 1.306 -29.387 1.00 98.50 243 LEU A C 1
ATOM 1581 O O . LEU A 1 243 ? 8.825 1.397 -30.535 1.00 98.50 243 LEU A O 1
ATOM 1585 N N . SER A 1 244 ? 7.239 1.849 -29.007 1.00 98.25 244 SER A N 1
ATOM 1586 C CA . SER A 1 244 ? 6.357 2.642 -29.866 1.00 98.25 244 SER A CA 1
ATOM 1587 C C . SER A 1 244 ? 5.946 3.944 -29.171 1.00 98.25 244 SER A C 1
ATOM 1589 O O . SER A 1 244 ? 6.310 4.162 -28.019 1.00 98.25 244 SER A O 1
ATOM 1591 N N . GLY A 1 245 ? 5.187 4.806 -29.850 1.00 97.69 245 GLY A N 1
ATOM 1592 C CA . GLY A 1 245 ? 4.677 6.064 -29.291 1.00 97.69 245 GLY A CA 1
ATOM 1593 C C . GLY A 1 245 ? 5.367 7.315 -29.840 1.00 97.69 245 GLY A C 1
ATOM 1594 O O . GLY A 1 245 ? 6.224 7.239 -30.721 1.00 97.69 245 GLY A O 1
ATOM 1595 N N . THR A 1 246 ? 4.926 8.483 -29.370 1.00 97.75 246 THR A N 1
ATOM 1596 C CA . THR A 1 246 ? 5.411 9.803 -29.823 1.00 97.75 246 THR A CA 1
ATOM 1597 C C . THR A 1 246 ? 6.584 10.343 -29.007 1.00 97.75 246 THR A C 1
ATOM 1599 O O . THR A 1 246 ? 7.203 11.330 -29.403 1.00 97.75 246 THR A O 1
ATOM 1602 N N . GLY A 1 247 ? 6.845 9.737 -27.851 1.00 97.94 247 GLY A N 1
ATOM 1603 C CA . GLY A 1 247 ? 7.946 10.043 -26.953 1.00 97.94 247 GLY A CA 1
ATOM 1604 C C . GLY A 1 247 ? 9.288 9.513 -27.459 1.00 97.94 247 GLY A C 1
ATOM 1605 O O . GLY A 1 247 ? 9.464 9.197 -28.636 1.00 97.94 247 GLY A O 1
ATOM 1606 N N . GLY A 1 248 ? 10.268 9.435 -26.559 1.00 97.94 248 GLY A N 1
ATOM 1607 C CA . GLY A 1 248 ? 11.6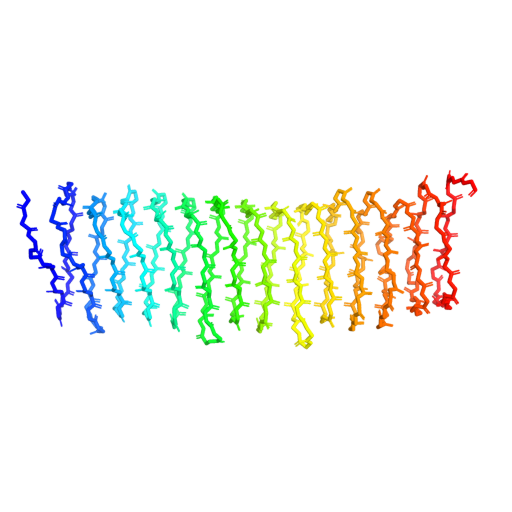41 9.082 -26.918 1.00 97.94 248 GLY A CA 1
ATOM 1608 C C . GLY A 1 248 ? 12.331 8.188 -25.899 1.00 97.94 248 GLY A C 1
ATOM 1609 O O . GLY A 1 248 ? 11.919 8.087 -24.748 1.00 97.94 248 GLY A O 1
ATOM 1610 N N . LEU A 1 249 ? 13.427 7.566 -26.321 1.00 98.25 249 LEU A N 1
ATOM 1611 C CA . LEU A 1 249 ? 14.352 6.850 -25.449 1.00 98.25 249 LEU A CA 1
ATOM 1612 C C . LEU A 1 249 ? 15.674 7.625 -25.401 1.00 98.25 249 LEU A C 1
ATOM 1614 O O . LEU A 1 249 ? 16.265 7.895 -26.444 1.00 98.25 249 LEU A O 1
ATOM 1618 N N . SER A 1 250 ? 16.147 7.959 -24.201 1.00 98.25 250 SER A N 1
ATOM 1619 C CA . SER A 1 250 ? 17.465 8.556 -23.968 1.00 98.25 250 SER A CA 1
ATOM 1620 C C . SER A 1 250 ? 18.339 7.584 -23.191 1.00 98.25 250 SER A C 1
ATOM 1622 O O . SER A 1 250 ? 17.943 7.109 -22.129 1.00 98.25 250 SER A O 1
ATOM 1624 N N . VAL A 1 251 ? 19.546 7.314 -23.682 1.00 97.50 251 VAL A N 1
ATOM 1625 C CA . VAL A 1 251 ? 20.531 6.465 -22.998 1.00 97.50 251 VAL A CA 1
ATOM 1626 C C . VAL A 1 251 ? 21.681 7.351 -22.535 1.00 97.50 251 VAL A C 1
ATOM 1628 O O . VAL A 1 251 ? 22.503 7.785 -23.336 1.00 97.50 251 VAL A O 1
ATOM 1631 N N . ASN A 1 252 ? 21.707 7.653 -21.238 1.00 95.25 252 ASN A N 1
ATOM 1632 C CA . ASN A 1 252 ? 22.609 8.648 -20.649 1.00 95.25 252 ASN A CA 1
ATOM 1633 C C . ASN A 1 252 ? 23.862 8.023 -20.011 1.00 95.25 252 ASN A C 1
ATOM 1635 O O . ASN A 1 252 ? 24.789 8.740 -19.641 1.00 95.25 252 ASN A O 1
ATOM 1639 N N . GLY A 1 253 ? 23.892 6.699 -19.866 1.00 90.56 253 GLY A N 1
ATOM 1640 C CA . GLY A 1 253 ? 25.004 5.934 -19.308 1.00 90.56 253 GLY A CA 1
ATOM 1641 C C . GLY A 1 253 ? 24.744 4.435 -19.437 1.00 90.56 253 GLY A C 1
ATOM 1642 O O . GLY A 1 253 ? 23.599 4.032 -19.637 1.00 90.56 253 GLY A O 1
ATOM 1643 N N . GLY A 1 254 ? 25.791 3.614 -19.350 1.00 88.94 254 GLY A N 1
ATOM 1644 C CA . GLY A 1 254 ? 25.721 2.170 -19.609 1.00 88.94 254 GLY A CA 1
ATOM 1645 C C . GLY A 1 254 ? 26.996 1.623 -20.257 1.00 88.94 254 GLY A C 1
ATOM 1646 O O . GLY A 1 254 ? 27.908 2.401 -20.548 1.00 88.94 254 GLY A O 1
ATOM 1647 N N . THR A 1 255 ? 27.056 0.305 -20.465 1.00 71.00 255 THR A N 1
ATOM 1648 C CA . THR A 1 255 ? 28.164 -0.416 -21.130 1.00 71.00 255 THR A CA 1
ATOM 1649 C C . THR A 1 255 ? 27.637 -1.412 -22.138 1.00 71.00 255 THR A C 1
ATOM 1651 O O . THR A 1 255 ? 26.705 -2.147 -21.747 1.00 71.00 255 THR A O 1
#